Protein 3DNS (pdb70)

Radius of gyration: 19.38 Å; Cα contacts (8 Å, |Δi|>4): 485; chains: 2; bounding box: 36×52×50 Å

Structure (mmCIF, N/CA/C/O backbone):
data_3DNS
#
_entry.id   3DNS
#
_cell.length_a   59.619
_cell.length_b   59.619
_cell.length_c   196.448
_cell.angle_alpha   90.00
_cell.angle_beta   90.00
_cell.angle_gamma   90.00
#
_symmetry.space_group_name_H-M   'P 41 21 2'
#
loop_
_entity.id
_entity.type
_entity.pdbx_description
1 polymer 'Ribosomal-protein-alanine acetyltransferase'
2 water water
#
loop_
_atom_site.group_PDB
_atom_site.id
_atom_site.type_symbol
_atom_site.label_atom_id
_atom_site.label_alt_id
_atom_site.label_comp_id
_atom_site.label_asym_id
_atom_site.label_entity_id
_atom_site.label_seq_id
_atom_site.pdbx_PDB_ins_code
_atom_site.Cartn_x
_atom_site.Cartn_y
_atom_site.Cartn_z
_atom_site.occupancy
_atom_site.B_iso_or_equiv
_atom_site.auth_seq_id
_atom_site.auth_comp_id
_atom_site.auth_asym_id
_atom_site.auth_atom_id
_atom_site.pdbx_PDB_model_num
ATOM 1 N N . ALA A 1 3 ? 21.331 4.365 73.332 1.00 32.67 0 ALA A N 1
ATOM 2 C CA . ALA A 1 3 ? 22.754 4.486 72.876 1.00 33.05 0 ALA A CA 1
ATOM 3 C C . ALA A 1 3 ? 22.913 5.649 71.900 1.00 33.02 0 ALA A C 1
ATOM 4 O O . ALA A 1 3 ? 22.266 5.675 70.845 1.00 33.89 0 ALA A O 1
ATOM 14 N N . LEU A 1 5 ? 25.514 9.470 70.784 1.00 27.57 2 LEU A N 1
ATOM 15 C CA . LEU A 1 5 ? 26.710 10.268 70.811 1.00 28.13 2 LEU A CA 1
ATOM 16 C C . LEU A 1 5 ? 26.378 11.706 71.122 1.00 29.52 2 LEU A C 1
ATOM 17 O O . LEU A 1 5 ? 25.453 12.265 70.608 1.00 30.05 2 LEU A O 1
ATOM 22 N N . LYS A 1 6 ? 27.195 12.264 71.992 1.00 30.17 3 LYS A N 1
ATOM 23 C CA . LYS A 1 6 ? 26.979 13.502 72.658 1.00 30.72 3 LYS A CA 1
ATOM 24 C C . LYS A 1 6 ? 28.156 14.384 72.306 1.00 30.56 3 LYS A C 1
ATOM 25 O O . LYS A 1 6 ? 29.272 13.969 72.357 1.00 31.42 3 LYS A O 1
ATOM 31 N N . GLY A 1 7 ? 27.881 15.603 71.915 1.00 29.07 4 GLY A N 1
ATOM 32 C CA . GLY A 1 7 ? 28.872 16.628 71.820 1.00 28.12 4 GLY A CA 1
ATOM 33 C C . GLY A 1 7 ? 28.361 17.756 72.670 1.00 27.52 4 GLY A C 1
ATOM 34 O O . GLY A 1 7 ? 27.354 17.601 73.309 1.00 25.98 4 GLY A O 1
ATOM 35 N N . LYS A 1 8 ? 29.042 18.894 72.641 1.00 26.66 5 LYS A N 1
ATOM 36 C CA . LYS A 1 8 ? 28.658 20.053 73.458 1.00 26.68 5 LYS A CA 1
ATOM 37 C C . LYS A 1 8 ? 27.314 20.597 73.022 1.00 25.90 5 LYS A C 1
ATOM 38 O O . LYS A 1 8 ? 26.448 20.874 73.849 1.00 24.90 5 LYS A O 1
ATOM 44 N N . TYR A 1 9 ? 27.114 20.729 71.717 1.00 25.98 6 TYR A N 1
ATOM 45 C CA . TYR A 1 9 ? 25.826 21.255 71.238 1.00 26.34 6 TYR A CA 1
ATOM 46 C C . TYR A 1 9 ? 24.976 20.314 70.419 1.00 25.66 6 TYR A C 1
ATOM 47 O O . TYR A 1 9 ? 23.891 20.669 70.011 1.00 25.22 6 TYR A O 1
ATOM 56 N N . THR A 1 10 ? 25.454 19.120 70.159 1.00 25.50 7 THR A N 1
ATOM 57 C CA . THR A 1 10 ? 24.740 18.243 69.251 1.00 26.72 7 THR A CA 1
ATOM 58 C C . THR A 1 10 ? 24.579 16.850 69.841 1.00 26.59 7 THR A C 1
ATOM 59 O O . THR A 1 10 ? 25.219 16.501 70.823 1.00 24.88 7 THR A O 1
ATOM 63 N N . LYS A 1 11 ? 23.691 16.068 69.212 1.00 27.83 8 LYS A N 1
ATOM 64 C CA . LYS A 1 11 ? 23.447 14.672 69.549 1.00 27.50 8 LYS A CA 1
ATOM 65 C C . LYS A 1 11 ? 23.305 13.845 68.256 1.00 27.17 8 LYS A C 1
ATOM 66 O O . LYS A 1 11 ? 22.734 14.315 67.272 1.00 27.14 8 LYS A O 1
ATOM 72 N N . ILE A 1 12 ? 23.853 12.626 68.270 1.00 26.58 9 ILE A N 1
ATOM 73 C CA . ILE A 1 12 ? 23.703 11.706 67.150 1.00 26.44 9 ILE A CA 1
ATOM 74 C C . ILE A 1 12 ? 23.100 10.405 67.740 1.00 26.05 9 ILE A C 1
ATOM 75 O O . ILE A 1 12 ? 23.646 9.822 68.691 1.00 24.72 9 ILE A O 1
ATOM 80 N N . GLU A 1 13 ? 21.967 9.974 67.201 1.00 26.06 10 GLU A N 1
ATOM 81 C CA . GLU A 1 13 ? 21.258 8.819 67.726 1.00 26.70 10 GLU A CA 1
ATOM 82 C C . GLU A 1 13 ? 20.770 7.965 66.589 1.00 26.39 10 GLU A C 1
ATOM 83 O O . GLU A 1 13 ? 20.347 8.485 65.573 1.00 23.89 10 GLU A O 1
ATOM 89 N N . LYS A 1 14 ? 20.755 6.650 66.801 1.00 27.10 11 LYS A N 1
ATOM 90 C CA . LYS A 1 14 ? 20.239 5.673 65.828 1.00 28.66 11 LYS A CA 1
ATOM 91 C C . LYS A 1 14 ? 18.742 5.822 65.713 1.00 29.23 11 LYS A C 1
ATOM 92 O O . LYS A 1 14 ? 18.074 6.044 66.698 1.00 29.36 11 LYS A O 1
ATOM 98 N N . VAL A 1 15 ? 18.208 5.763 64.501 1.00 30.64 12 VAL A N 1
ATOM 99 C CA . VAL A 1 15 ? 16.751 5.880 64.284 1.00 31.88 12 VAL A CA 1
ATOM 100 C C . VAL A 1 15 ? 16.085 4.542 64.572 1.00 32.44 12 VAL A C 1
ATOM 101 O O . VAL A 1 15 ? 16.448 3.538 63.973 1.00 32.56 12 VAL A O 1
ATOM 105 N N . ASN A 1 16 ? 15.117 4.571 65.463 1.00 34.02 13 ASN A N 1
ATOM 106 C CA . ASN A 1 16 ? 14.508 3.399 66.062 1.00 34.72 13 ASN A CA 1
ATOM 107 C C . ASN A 1 16 ? 14.069 2.330 65.088 1.00 35.13 13 ASN A C 1
ATOM 108 O O . ASN A 1 16 ? 14.322 1.172 65.299 1.00 36.40 13 ASN A O 1
ATOM 113 N N . GLY A 1 17 ? 13.404 2.692 64.023 1.00 35.13 14 GLY A N 1
ATOM 114 C CA . GLY A 1 17 ? 12.936 1.645 63.150 1.00 35.62 14 GLY A CA 1
ATOM 115 C C . GLY A 1 17 ? 13.915 1.106 62.128 1.00 36.20 14 GLY A C 1
ATOM 116 O O . GLY A 1 17 ? 13.756 0.013 61.621 1.00 35.74 14 GLY A O 1
ATOM 117 N N . VAL A 1 18 ? 14.935 1.901 61.844 1.00 36.78 15 VAL A N 1
ATOM 118 C CA . VAL A 1 18 ? 15.737 1.803 60.655 1.00 36.59 15 VAL A CA 1
ATOM 119 C C . VAL A 1 18 ? 17.218 1.543 60.842 1.00 35.89 15 VAL A C 1
ATOM 120 O O . VAL A 1 18 ? 17.928 2.297 61.450 1.00 37.63 15 VAL A O 1
ATOM 124 N N . GLU A 1 19 ? 17.672 0.471 60.258 1.00 34.27 16 GLU A N 1
ATOM 125 C CA . GLU A 1 19 ? 19.077 0.139 60.181 1.00 32.95 16 GLU A CA 1
ATOM 126 C C . GLU A 1 19 ? 19.882 1.195 59.448 1.00 31.92 16 GLU A C 1
ATOM 127 O O . GLU A 1 19 ? 19.427 1.717 58.444 1.00 31.33 16 GLU A O 1
ATOM 133 N N . ARG A 1 20 ? 21.102 1.448 59.935 1.00 30.19 17 ARG A N 1
ATOM 134 C CA . ARG A 1 20 ? 22.092 2.296 59.256 1.00 28.83 17 ARG A CA 1
ATOM 135 C C . ARG A 1 20 ? 21.655 3.746 59.094 1.00 27.61 17 ARG A C 1
ATOM 136 O O . ARG A 1 20 ? 22.175 4.446 58.244 1.00 26.10 17 ARG A O 1
ATOM 144 N N . GLU A 1 21 ? 20.725 4.204 59.941 1.00 25.89 18 GLU A N 1
ATOM 145 C CA . GLU A 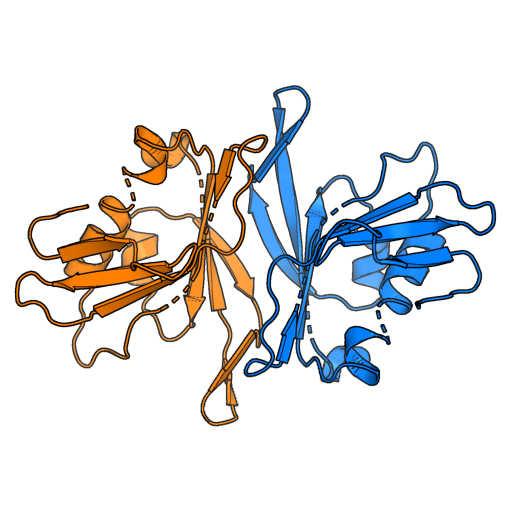1 21 ? 20.270 5.589 59.894 1.00 26.11 18 GLU A CA 1
ATOM 146 C C . GLU A 1 21 ? 20.411 6.239 61.275 1.00 24.05 18 GLU A C 1
ATOM 147 O O . GLU A 1 21 ? 20.060 5.650 62.324 1.00 23.02 18 GLU A O 1
ATOM 153 N N . TYR A 1 22 ? 20.924 7.455 61.278 1.00 22.62 19 TYR A N 1
ATOM 154 C CA . TYR A 1 22 ? 21.135 8.174 62.534 1.00 22.69 19 TYR A CA 1
ATOM 155 C C . TYR A 1 22 ? 20.607 9.557 62.407 1.00 22.34 19 TYR A C 1
ATOM 156 O O . TYR A 1 22 ? 20.775 10.199 61.364 1.00 23.87 19 TYR A O 1
ATOM 165 N N . LEU A 1 23 ? 20.032 10.027 63.493 1.00 21.34 20 LEU A N 1
ATOM 166 C CA . LEU A 1 23 ? 19.404 11.339 63.583 1.00 20.51 20 LEU A CA 1
ATOM 167 C C . LEU A 1 23 ? 20.381 12.289 64.257 1.00 19.81 20 LEU A C 1
ATOM 168 O O . LEU A 1 23 ? 20.892 11.985 65.369 1.00 18.71 20 LEU A O 1
ATOM 173 N N . ILE A 1 24 ? 20.616 13.443 63.623 1.00 18.85 21 ILE A N 1
ATOM 174 C CA . ILE A 1 24 ? 21.385 14.536 64.281 1.00 18.76 21 ILE A CA 1
ATOM 175 C C . ILE A 1 24 ? 20.432 15.626 64.783 1.00 18.22 21 ILE A C 1
ATOM 176 O O . ILE A 1 24 ? 19.646 16.137 64.039 1.00 17.46 21 ILE A O 1
ATOM 181 N N . THR A 1 25 ? 20.541 15.983 66.056 1.00 19.22 22 THR A N 1
ATOM 182 C CA . THR A 1 25 ? 19.709 17.065 66.643 1.00 19.13 22 THR A CA 1
ATOM 183 C C . THR A 1 25 ? 20.576 18.031 67.449 1.00 20.69 22 THR A C 1
ATOM 184 O O . THR A 1 25 ? 21.755 17.717 67.756 1.00 20.59 22 THR A O 1
ATOM 188 N N . ASP A 1 26 ? 20.008 19.189 67.808 1.00 22.54 23 ASP A N 1
ATOM 189 C CA . ASP A 1 26 ? 20.706 20.035 68.780 1.00 24.58 23 ASP A CA 1
ATOM 190 C C . ASP A 1 26 ? 20.196 19.725 70.176 1.00 24.21 23 ASP A C 1
ATOM 191 O O . ASP A 1 26 ? 19.387 18.844 70.323 1.00 22.65 23 ASP A O 1
ATOM 196 N N . LYS A 1 27 ? 20.654 20.462 71.183 1.00 25.25 24 LYS A N 1
ATOM 197 C CA . LYS A 1 27 ? 20.288 20.179 72.558 1.00 26.67 24 LYS A CA 1
ATOM 198 C C . LYS A 1 27 ? 18.799 20.384 72.938 1.00 26.63 24 LYS A C 1
ATOM 199 O O . LYS A 1 27 ? 18.377 19.893 73.972 1.00 26.63 24 LYS A O 1
ATOM 205 N N . TYR A 1 28 ? 18.023 21.104 72.120 1.00 26.74 25 TYR A N 1
ATOM 206 C CA . TYR A 1 28 ? 16.556 21.195 72.282 1.00 26.33 25 TYR A CA 1
ATOM 207 C C . TYR A 1 28 ? 15.843 20.077 71.520 1.00 26.45 25 TYR A C 1
ATOM 208 O O . TYR A 1 28 ? 14.602 19.990 71.525 1.00 27.08 25 TYR A O 1
ATOM 217 N N . GLY A 1 29 ? 16.607 19.238 70.829 1.00 25.40 26 GLY A N 1
ATOM 218 C CA . GLY A 1 29 ? 16.019 18.137 70.081 1.00 24.38 26 GLY A CA 1
ATOM 219 C C . GLY A 1 29 ? 15.451 18.507 68.723 1.00 23.17 26 GLY A C 1
ATOM 220 O O . GLY A 1 29 ? 14.657 17.792 68.191 1.00 23.37 26 GLY A O 1
ATOM 221 N N . ILE A 1 30 ? 15.858 19.632 68.165 1.00 22.87 27 ILE A N 1
ATOM 222 C CA . ILE A 1 30 ? 15.468 20.032 66.794 1.00 22.70 27 ILE A CA 1
ATOM 223 C C . ILE A 1 30 ? 16.460 19.315 65.851 1.00 23.03 27 ILE A C 1
ATOM 224 O O . ILE A 1 30 ? 17.697 19.190 66.142 1.00 21.24 27 ILE A O 1
ATOM 229 N N . THR A 1 31 ? 15.904 18.756 64.762 1.00 22.61 28 THR A N 1
ATOM 230 C CA . THR A 1 31 ? 16.695 18.010 63.791 1.00 22.51 28 THR A CA 1
ATOM 231 C C . THR A 1 31 ? 17.525 18.932 62.917 1.00 21.83 28 THR A C 1
ATOM 232 O O . THR A 1 31 ? 17.036 19.873 62.307 1.00 21.83 28 THR A O 1
ATOM 236 N N . ILE A 1 32 ? 18.817 18.629 62.915 1.00 21.95 29 ILE A N 1
ATOM 237 C CA . ILE A 1 32 ? 19.798 19.286 62.046 1.00 20.76 29 ILE A CA 1
ATOM 238 C C . ILE A 1 32 ? 19.865 18.522 60.718 1.00 21.38 29 ILE A C 1
ATOM 239 O O . ILE A 1 32 ? 19.881 19.128 59.639 1.00 22.02 29 ILE A O 1
ATOM 244 N N . GLY A 1 33 ? 19.920 17.197 60.807 1.00 20.64 30 GLY A N 1
ATOM 245 C CA . GLY A 1 33 ? 20.056 16.321 59.661 1.00 20.12 30 GLY A CA 1
ATOM 246 C C . GLY A 1 33 ? 20.132 14.863 60.027 1.00 19.87 30 GLY A C 1
ATOM 247 O O . GLY A 1 33 ? 19.772 14.444 61.171 1.00 18.76 30 GLY A O 1
ATOM 248 N N . ARG A 1 34 ? 20.595 14.073 59.066 1.00 19.51 31 ARG A N 1
ATOM 249 C CA . ARG A 1 34 ? 20.641 12.630 59.266 1.00 20.80 31 ARG A CA 1
ATOM 250 C C . ARG A 1 34 ? 21.881 12.037 58.634 1.00 20.28 31 ARG A C 1
ATOM 251 O O . ARG A 1 34 ? 22.440 12.602 57.724 1.00 20.96 31 ARG A O 1
ATOM 259 N N . ILE A 1 35 ? 22.341 10.934 59.181 1.00 20.50 32 ILE A N 1
ATOM 260 C CA . ILE A 1 35 ? 23.473 10.211 58.632 1.00 20.90 32 ILE A CA 1
ATOM 261 C C . ILE A 1 35 ? 22.917 8.897 58.160 1.00 20.99 32 ILE A C 1
ATOM 262 O O . ILE A 1 35 ? 22.116 8.284 58.871 1.00 20.25 32 ILE A O 1
ATOM 267 N N . PHE A 1 36 ? 23.330 8.479 56.950 1.00 21.19 33 PHE A N 1
ATOM 268 C CA . PHE A 1 36 ? 22.934 7.219 56.369 1.00 19.82 33 PHE A CA 1
ATOM 269 C C . PHE A 1 36 ? 24.164 6.447 56.032 1.00 20.67 33 PHE A C 1
ATOM 270 O O . PHE A 1 36 ? 24.949 6.889 55.199 1.00 20.54 33 PHE A O 1
ATOM 278 N N . ILE A 1 37 ? 24.332 5.271 56.621 1.00 20.96 34 ILE A N 1
ATOM 279 C CA . ILE A 1 37 ? 25.491 4.422 56.271 1.00 21.59 34 ILE A CA 1
ATOM 280 C C . ILE A 1 37 ? 25.216 3.751 54.911 1.00 21.29 34 ILE A C 1
ATOM 281 O O . ILE A 1 37 ? 24.217 3.092 54.744 1.00 20.67 34 ILE A O 1
ATOM 286 N N . VAL A 1 38 ? 26.128 3.950 53.974 1.00 21.12 35 VAL A N 1
ATOM 287 C CA . VAL A 1 38 ? 26.003 3.546 52.569 1.00 21.60 35 VAL A CA 1
ATOM 288 C C . VAL A 1 38 ? 26.846 2.297 52.348 1.00 21.73 35 VAL A C 1
ATOM 289 O O . VAL A 1 38 ? 26.359 1.347 51.737 1.00 22.24 35 VAL A O 1
ATOM 293 N N . ASP A 1 39 ? 28.016 2.223 52.969 1.00 20.72 36 ASP A N 1
ATOM 294 C CA . ASP A 1 39 ? 28.900 1.104 52.789 1.00 22.70 36 ASP A CA 1
ATOM 295 C C . ASP A 1 39 ? 29.698 0.914 54.078 1.00 22.49 36 ASP A C 1
ATOM 296 O O . ASP A 1 39 ? 30.228 1.866 54.624 1.00 23.09 36 ASP A O 1
ATOM 301 N N . LEU A 1 40 ? 29.774 -0.329 54.546 1.00 24.15 37 LEU A N 1
ATOM 302 C CA . LEU A 1 40 ? 30.498 -0.674 55.763 1.00 24.22 37 LEU A CA 1
ATOM 303 C C . LEU A 1 40 ? 31.085 -2.035 55.522 1.00 25.01 37 LEU A C 1
ATOM 304 O O . LEU A 1 40 ? 30.373 -2.971 55.138 1.00 25.01 37 LEU A O 1
ATOM 309 N N . ASN A 1 41 ? 32.371 -2.157 55.771 1.00 24.92 38 ASN A N 1
ATOM 310 C CA . ASN A 1 41 ? 33.074 -3.418 55.528 1.00 25.17 38 ASN A CA 1
ATOM 311 C C . ASN A 1 41 ? 34.139 -3.563 56.580 1.00 24.75 38 ASN A C 1
ATOM 312 O O . ASN A 1 41 ? 35.170 -2.824 56.609 1.00 22.04 38 ASN A O 1
ATOM 317 N N . LYS A 1 42 ? 33.904 -4.526 57.445 1.00 24.88 39 LYS A N 1
ATOM 318 C CA . LYS A 1 42 ? 34.791 -4.760 58.555 1.00 25.45 39 LYS A CA 1
ATOM 319 C C . LYS A 1 42 ? 36.119 -5.340 58.112 1.00 24.79 39 LYS A C 1
ATOM 320 O O . LYS A 1 42 ? 37.139 -5.018 58.688 1.00 25.68 39 LYS A O 1
ATOM 326 N N . ASP A 1 43 ? 36.152 -6.182 57.082 1.00 25.56 40 ASP A N 1
ATOM 327 C CA . ASP A 1 43 ? 37.457 -6.677 56.568 1.00 25.81 40 ASP A CA 1
ATOM 328 C C . ASP A 1 43 ? 38.297 -5.521 55.971 1.00 25.57 40 ASP A C 1
ATOM 329 O O . ASP A 1 43 ? 39.515 -5.449 56.156 1.00 25.82 40 ASP A O 1
ATOM 334 N N . ASN A 1 44 ? 37.643 -4.577 55.310 1.00 24.86 41 ASN A N 1
ATOM 335 C CA . ASN A 1 44 ? 38.368 -3.410 54.797 1.00 24.39 41 ASN A CA 1
ATOM 336 C C . ASN A 1 44 ? 38.512 -2.291 55.803 1.00 23.89 41 ASN A C 1
ATOM 337 O O . ASN A 1 44 ? 39.178 -1.278 55.541 1.00 25.02 41 ASN A O 1
ATOM 342 N N . ARG A 1 45 ? 37.894 -2.474 56.954 1.00 22.81 42 ARG A N 1
ATOM 343 C CA . ARG A 1 45 ? 37.842 -1.457 58.014 1.00 22.87 42 ARG A CA 1
ATOM 344 C C . ARG A 1 45 ? 37.385 -0.123 57.405 1.00 21.79 42 ARG A C 1
ATOM 345 O O . ARG A 1 45 ? 37.970 0.931 57.663 1.00 22.42 42 ARG A O 1
ATOM 353 N N . PHE A 1 46 ? 36.360 -0.207 56.560 1.00 21.46 43 PHE A N 1
ATOM 354 C CA . PHE A 1 46 ? 35.956 0.904 55.671 1.00 21.32 43 PHE A CA 1
ATOM 355 C C . PHE A 1 46 ? 34.508 1.259 55.990 1.00 20.49 43 PHE A C 1
ATOM 356 O O . PHE A 1 46 ? 33.668 0.377 56.147 1.00 19.50 43 PHE A O 1
ATOM 364 N N . CYS A 1 47 ? 34.229 2.544 56.147 1.00 20.33 44 CYS A N 1
ATOM 365 C CA . CYS A 1 47 ? 32.877 3.024 56.350 1.00 19.89 44 CYS A CA 1
ATOM 366 C C . CYS A 1 47 ? 32.661 4.229 55.492 1.00 19.63 44 CYS A C 1
ATOM 367 O O . CYS A 1 47 ? 33.431 5.181 55.613 1.00 19.27 44 CYS A O 1
ATOM 378 N N . PHE A 1 49 ? 29.515 6.930 54.412 1.00 18.21 46 PHE A N 1
ATOM 379 C CA . PHE A 1 49 ? 28.144 7.388 54.683 1.00 18.28 46 PHE A CA 1
ATOM 380 C C . PHE A 1 49 ? 27.770 8.670 53.979 1.00 18.52 46 PHE A C 1
ATOM 381 O O . PHE A 1 49 ? 28.638 9.454 53.546 1.00 19.01 46 PHE A O 1
ATOM 389 N N . ARG A 1 50 ? 26.454 8.859 53.863 1.00 18.39 47 ARG A N 1
ATOM 390 C CA . ARG A 1 50 ? 25.858 10.080 53.322 1.00 18.27 47 ARG A CA 1
ATOM 391 C C . ARG A 1 50 ? 25.332 10.943 54.474 1.00 18.62 47 ARG A C 1
ATOM 392 O O . ARG A 1 50 ? 24.602 10.433 55.333 1.00 18.22 47 ARG A O 1
ATOM 408 N N . LYS A 1 52 ? 23.091 14.138 55.339 1.00 21.51 49 LYS A N 1
ATOM 409 C CA . LYS A 1 52 ? 22.116 15.101 54.865 1.00 23.88 49 LYS A CA 1
ATOM 410 C C . LYS A 1 52 ? 22.013 16.146 55.961 1.00 23.55 49 LYS A C 1
ATOM 411 O O . LYS A 1 52 ? 21.976 15.814 57.151 1.00 23.62 49 LYS A O 1
ATOM 417 N N . ILE A 1 53 ? 22.051 17.406 55.562 1.00 24.30 50 ILE A N 1
ATOM 418 C CA . ILE A 1 53 ? 21.898 18.529 56.489 1.00 25.47 50 ILE A CA 1
ATOM 419 C C . ILE A 1 53 ? 20.811 19.366 55.937 1.00 26.30 50 ILE A C 1
ATOM 420 O O . ILE A 1 53 ? 20.832 19.654 54.748 1.00 26.37 50 ILE A O 1
ATOM 425 N N . TYR A 1 54 ? 19.853 19.733 56.777 1.00 27.07 51 TYR A N 1
ATOM 426 C CA . TYR A 1 54 ? 18.721 20.524 56.323 1.00 28.12 51 TYR A CA 1
ATOM 427 C C . TYR A 1 54 ? 19.258 21.879 55.856 1.00 27.97 51 TYR A C 1
ATOM 428 O O . TYR A 1 54 ? 20.263 22.404 56.380 1.00 28.64 51 TYR A O 1
ATOM 437 N N . LYS A 1 55 ? 18.610 22.444 54.868 1.00 27.58 52 LYS A N 1
ATOM 438 C CA . LYS A 1 55 ? 19.037 23.741 54.342 1.00 28.01 52 LYS A CA 1
ATOM 439 C C . LYS A 1 55 ? 18.916 24.786 55.445 1.00 26.77 52 LYS A C 1
ATOM 440 O O . LYS A 1 55 ? 17.851 24.983 56.010 1.00 27.25 52 LYS A O 1
ATOM 446 N N . GLN A 1 56 ? 20.026 25.440 55.766 1.00 26.68 53 GLN A N 1
ATOM 447 C CA . GLN A 1 56 ? 20.083 26.333 56.908 1.00 26.40 53 GLN A CA 1
ATOM 448 C C . GLN A 1 56 ? 19.880 27.765 56.480 1.00 27.11 53 GLN A C 1
ATOM 449 O O . GLN A 1 56 ? 20.369 28.170 55.428 1.00 28.10 53 GLN A O 1
ATOM 455 N N . GLY A 1 57 ? 19.174 28.531 57.307 1.00 27.60 54 GLY A N 1
ATOM 456 C CA . GLY A 1 57 ? 19.040 29.973 57.086 1.00 28.57 54 GLY A CA 1
ATOM 457 C C . GLY A 1 57 ? 20.277 30.754 57.527 1.00 28.62 54 GLY A C 1
ATOM 458 O O . GLY A 1 57 ? 20.558 31.848 57.005 1.00 27.72 54 GLY A O 1
ATOM 459 N N . LYS A 1 58 ? 21.036 30.166 58.468 1.00 28.90 55 LYS A N 1
ATOM 460 C CA . LYS A 1 58 ? 22.280 30.752 58.948 1.00 28.41 55 LYS A CA 1
ATOM 461 C C . LYS A 1 58 ? 23.491 29.801 58.828 1.00 27.97 55 LYS A C 1
ATOM 462 O O . LYS A 1 58 ? 23.363 28.631 58.471 1.00 25.84 55 LYS A O 1
ATOM 468 N N . SER A 1 59 ? 24.680 30.335 59.115 1.00 27.78 56 SER A N 1
ATOM 469 C CA . SER A 1 59 ? 25.897 29.518 59.185 1.00 28.34 56 SER A CA 1
ATOM 470 C C . SER A 1 59 ? 25.779 28.633 60.410 1.00 28.54 56 SER A C 1
ATOM 471 O O . SER A 1 59 ? 25.423 29.104 61.464 1.00 29.16 56 SER A O 1
ATOM 474 N N . ILE A 1 60 ? 26.053 27.339 60.260 1.00 28.45 57 ILE A N 1
ATOM 475 C CA . ILE A 1 60 ? 26.135 26.443 61.421 1.00 27.17 57 ILE A CA 1
ATOM 476 C C . ILE A 1 60 ? 27.435 25.689 61.337 1.00 27.61 57 ILE A C 1
ATOM 477 O O . ILE A 1 60 ? 27.526 24.569 61.837 1.00 27.51 57 ILE A O 1
ATOM 482 N N . ASN A 1 61 ? 28.462 26.292 60.715 1.00 27.56 58 ASN A N 1
ATOM 483 C CA . ASN A 1 61 ? 29.737 25.565 60.533 1.00 27.43 58 ASN A CA 1
ATOM 484 C C . ASN A 1 61 ? 30.321 25.023 61.831 1.00 26.95 58 ASN A C 1
ATOM 485 O O . ASN A 1 61 ? 30.769 23.911 61.833 1.00 27.48 58 ASN A O 1
ATOM 490 N N . THR A 1 62 ? 30.222 25.749 62.944 1.00 25.58 59 THR A N 1
ATOM 491 C CA . THR A 1 62 ? 30.765 25.259 64.194 1.00 25.76 59 THR A CA 1
ATOM 492 C C . THR A 1 62 ? 30.063 23.943 64.550 1.00 25.44 59 THR A C 1
ATOM 493 O O . THR A 1 62 ? 30.669 23.052 65.140 1.00 26.01 59 THR A O 1
ATOM 497 N N . TYR A 1 63 ? 28.777 23.840 64.223 1.00 25.75 60 TYR A N 1
ATOM 498 C CA . TYR A 1 63 ? 27.972 22.647 64.574 1.00 26.14 60 TYR A CA 1
ATOM 499 C C . TYR A 1 63 ? 28.335 21.482 63.687 1.00 25.13 60 TYR A C 1
ATOM 500 O O . TYR A 1 63 ? 28.543 20.371 64.152 1.00 24.24 60 TYR A O 1
ATOM 509 N N . ILE A 1 64 ? 28.441 21.742 62.390 1.00 25.30 61 ILE A N 1
ATOM 510 C CA . ILE A 1 64 ? 28.879 20.712 61.449 1.00 23.70 61 ILE A CA 1
ATOM 511 C C . ILE A 1 64 ? 30.226 20.137 61.849 1.00 23.19 61 ILE A C 1
ATOM 512 O O . ILE A 1 64 ? 30.406 18.933 61.825 1.00 22.79 61 ILE A O 1
ATOM 517 N N . LYS A 1 65 ? 31.177 21.014 62.174 1.00 22.80 62 LYS A N 1
ATOM 518 C CA . LYS A 1 65 ? 32.496 20.603 62.666 1.00 23.10 62 LYS A CA 1
ATOM 519 C C . LYS A 1 65 ? 32.368 19.675 63.869 1.00 21.26 62 LYS A C 1
ATOM 520 O O . LYS A 1 65 ? 33.121 18.685 63.977 1.00 20.07 62 LYS A O 1
ATOM 526 N N . GLU A 1 66 ? 31.480 20.025 64.784 1.00 20.47 63 GLU A N 1
ATOM 527 C CA . GLU A 1 66 ? 31.263 19.195 65.969 1.00 20.53 63 GLU A CA 1
ATOM 528 C C . GLU A 1 66 ? 30.688 17.843 65.565 1.00 20.76 63 GLU A C 1
ATOM 529 O O . GLU A 1 66 ? 31.123 16.781 66.049 1.00 22.23 63 GLU A O 1
ATOM 535 N N . ILE A 1 67 ? 29.709 17.846 64.679 1.00 19.64 64 ILE A N 1
ATOM 536 C CA . ILE A 1 67 ? 29.063 16.585 64.312 1.00 18.94 64 ILE A CA 1
ATOM 537 C C . ILE A 1 67 ? 30.116 15.628 63.728 1.00 18.90 64 ILE A C 1
ATOM 538 O O . ILE A 1 67 ? 30.224 14.476 64.092 1.00 18.81 64 ILE A O 1
ATOM 543 N N . LEU A 1 68 ? 30.908 16.151 62.808 1.00 18.72 65 LEU A N 1
ATOM 544 C CA . LEU A 1 68 ? 31.936 15.380 62.165 1.00 18.44 65 LEU A CA 1
ATOM 545 C C . LEU A 1 68 ? 32.984 14.897 63.165 1.00 18.20 65 LEU A C 1
ATOM 546 O O . LEU A 1 68 ? 33.415 13.772 63.116 1.00 18.46 65 LEU A O 1
ATOM 551 N N . SER A 1 69 ? 33.367 15.753 64.102 1.00 20.08 66 SER A N 1
ATOM 552 C CA . SER A 1 69 ? 34.367 15.423 65.083 1.00 20.48 66 SER A CA 1
ATOM 553 C C . SER A 1 69 ? 33.851 14.329 66.000 1.00 19.40 66 SER A C 1
ATOM 554 O O . SER A 1 69 ? 34.548 13.370 66.250 1.00 18.15 66 SER A O 1
ATOM 557 N N . VAL A 1 70 ? 32.637 14.489 66.468 1.00 20.08 67 VAL A N 1
ATOM 558 C CA . VAL A 1 70 ? 31.968 13.496 67.307 1.00 20.53 67 VAL A CA 1
ATOM 559 C C . VAL A 1 70 ? 31.882 12.143 66.641 1.00 20.46 67 VAL A C 1
ATOM 560 O O . VAL A 1 70 ? 32.235 11.123 67.263 1.00 20.52 67 VAL A O 1
ATOM 564 N N . PHE A 1 71 ? 31.418 12.128 65.388 1.00 20.60 68 PHE A N 1
ATOM 565 C CA . PHE A 1 71 ? 31.198 10.873 64.660 1.00 20.35 68 PHE A CA 1
ATOM 566 C C . PHE A 1 71 ? 32.519 10.212 64.253 1.00 20.22 68 PHE A C 1
ATOM 567 O O . PHE A 1 71 ? 32.664 8.991 64.291 1.00 20.30 68 PHE A O 1
ATOM 583 N N . GLU A 1 73 ? 35.433 10.416 65.893 1.00 22.37 70 GLU A N 1
ATOM 584 C CA . GLU A 1 73 ? 35.950 9.832 67.122 1.00 23.02 70 GLU A CA 1
ATOM 585 C C . GLU A 1 73 ? 35.305 8.467 67.383 1.00 23.07 70 GLU A C 1
ATOM 586 O O . GLU A 1 73 ? 36.009 7.486 67.712 1.00 22.65 70 GLU A O 1
ATOM 592 N N . PHE A 1 74 ? 33.990 8.422 67.229 1.00 23.70 71 PHE A N 1
ATOM 593 C CA . PHE A 1 74 ? 33.218 7.167 67.296 1.00 23.67 71 PHE A CA 1
ATOM 594 C C . PHE A 1 74 ? 33.681 6.075 66.319 1.00 23.47 71 PHE A C 1
ATOM 595 O O . PHE A 1 74 ? 33.872 4.939 66.702 1.00 22.86 71 PHE A O 1
ATOM 603 N N . LEU A 1 75 ? 33.785 6.422 65.047 1.00 22.17 72 LEU A N 1
ATOM 604 C CA . LEU A 1 75 ? 34.197 5.463 64.006 1.00 21.96 72 LEU A CA 1
ATOM 605 C C . LEU A 1 75 ? 35.641 4.987 64.130 1.00 22.04 72 LEU A C 1
ATOM 606 O O . LEU A 1 75 ? 35.919 3.754 64.076 1.00 23.24 72 LEU A O 1
ATOM 611 N N . PHE A 1 76 ? 36.557 5.944 64.285 1.00 21.04 73 PHE A N 1
ATOM 612 C CA . PHE A 1 76 ? 37.989 5.656 64.410 1.00 21.83 73 PHE A CA 1
ATOM 613 C C . PHE A 1 76 ? 38.408 5.039 65.735 1.00 21.35 73 PHE A C 1
ATOM 614 O O . PHE A 1 76 ? 39.259 4.172 65.727 1.00 21.74 73 PHE A O 1
ATOM 622 N N . LYS A 1 77 ? 37.851 5.485 66.848 1.00 21.33 74 LYS A N 1
ATOM 623 C CA . LYS A 1 77 ? 38.389 5.114 68.137 1.00 23.54 74 LYS A CA 1
ATOM 624 C C . LYS A 1 77 ? 37.549 4.149 68.915 1.00 23.95 74 LYS A C 1
ATOM 625 O O . LYS A 1 77 ? 38.066 3.489 69.788 1.00 22.48 74 LYS A O 1
ATOM 631 N N . SER A 1 78 ? 36.248 4.076 68.602 1.00 25.78 75 SER A N 1
ATOM 632 C CA . SER A 1 78 ? 35.328 3.113 69.238 1.00 25.86 75 SER A CA 1
ATOM 633 C C . SER A 1 78 ? 34.821 2.044 68.285 1.00 26.25 75 SER A C 1
ATOM 634 O O . SER A 1 78 ? 34.109 1.166 68.729 1.00 25.86 75 SER A O 1
ATOM 637 N N . ASN A 1 79 ? 35.199 2.093 66.998 1.00 26.34 76 ASN A N 1
ATOM 638 C CA . ASN A 1 79 ? 34.801 1.068 66.029 1.00 26.91 76 ASN A CA 1
ATOM 639 C C . ASN A 1 79 ? 35.870 0.456 65.102 1.00 26.86 76 ASN A C 1
ATOM 640 O O . ASN A 1 79 ? 35.528 -0.301 64.217 1.00 28.19 76 ASN A O 1
ATOM 645 N N . ASP A 1 80 ? 37.145 0.717 65.277 1.00 26.54 77 ASP A N 1
ATOM 646 C CA . ASP A 1 80 ? 38.142 -0.014 64.430 1.00 26.15 77 ASP A CA 1
ATOM 647 C C . ASP A 1 80 ? 38.084 0.300 62.912 1.00 24.66 77 ASP A C 1
ATOM 648 O O . ASP A 1 80 ? 38.528 -0.488 62.075 1.00 25.23 77 ASP A O 1
ATOM 653 N N . ILE A 1 81 ? 37.598 1.476 62.578 1.00 22.75 78 ILE A N 1
ATOM 654 C CA . ILE A 1 81 ? 37.578 1.927 61.191 1.00 23.32 78 ILE A CA 1
ATOM 655 C C . ILE A 1 81 ? 38.935 2.485 60.830 1.00 21.56 78 ILE A C 1
ATOM 656 O O . ILE A 1 81 ? 39.567 3.130 61.635 1.00 21.91 78 ILE A O 1
ATOM 661 N N . ASN A 1 82 ? 39.402 2.196 59.633 1.00 21.67 79 ASN A N 1
ATOM 662 C CA . ASN A 1 82 ? 40.638 2.800 59.145 1.00 21.93 79 ASN A CA 1
ATOM 663 C C . ASN A 1 82 ? 40.417 3.972 58.187 1.00 21.22 79 ASN A C 1
ATOM 664 O O . ASN A 1 82 ? 41.181 4.954 58.152 1.00 22.79 79 ASN A O 1
ATOM 669 N N . LYS A 1 83 ? 39.393 3.844 57.367 1.00 20.69 80 LYS A N 1
ATOM 670 C CA . LYS A 1 83 ? 39.088 4.809 56.352 1.00 19.41 80 LYS A CA 1
ATOM 671 C C . LYS A 1 83 ? 37.607 5.113 56.384 1.00 19.59 80 LYS A C 1
ATOM 672 O O . LYS A 1 83 ? 36.759 4.202 56.394 1.00 19.13 80 LYS A O 1
ATOM 678 N N . VAL A 1 84 ? 37.310 6.406 56.464 1.00 18.95 81 VAL A N 1
ATOM 679 C CA . VAL A 1 84 ? 35.989 6.916 56.421 1.00 18.49 81 VAL A CA 1
ATOM 680 C C . VAL A 1 84 ? 35.809 7.829 55.171 1.00 18.39 81 VAL A C 1
ATOM 681 O O . VAL A 1 84 ? 36.616 8.731 54.898 1.00 17.39 81 VAL A O 1
ATOM 685 N N . ASN A 1 85 ? 34.749 7.576 54.423 1.00 18.75 82 ASN A N 1
ATOM 686 C CA . ASN A 1 85 ? 34.273 8.493 53.375 1.00 18.79 82 ASN A CA 1
ATOM 687 C C . ASN A 1 85 ? 32.877 9.063 53.659 1.00 18.19 82 ASN A C 1
ATOM 688 O O . ASN A 1 85 ? 32.030 8.403 54.194 1.00 17.33 82 ASN A O 1
ATOM 693 N N . ILE A 1 86 ? 32.694 10.313 53.268 1.00 18.81 83 ILE A N 1
ATOM 694 C CA . ILE A 1 86 ? 31.472 11.103 53.515 1.00 18.82 83 ILE A CA 1
ATOM 695 C C . ILE A 1 86 ? 31.006 11.699 52.166 1.00 18.96 83 ILE A C 1
ATOM 696 O O . ILE A 1 86 ? 31.770 12.318 51.429 1.00 18.23 83 ILE A O 1
ATOM 701 N N . ILE A 1 87 ? 29.747 11.412 51.852 1.00 20.55 84 ILE A N 1
ATOM 702 C CA . ILE A 1 87 ? 29.036 11.926 50.695 1.00 20.00 84 ILE A CA 1
ATOM 703 C C . ILE A 1 87 ? 28.096 12.983 51.225 1.00 20.71 84 ILE A C 1
ATOM 704 O O . ILE A 1 87 ? 27.260 12.718 52.114 1.00 18.38 84 ILE A O 1
ATOM 709 N N . VAL A 1 88 ? 28.206 14.176 50.657 1.00 21.76 85 VAL A N 1
ATOM 710 C CA . VAL A 1 88 ? 27.365 15.328 51.018 1.00 22.77 85 VAL A CA 1
ATOM 711 C C . VAL A 1 88 ? 26.980 16.115 49.777 1.00 23.96 85 VAL A C 1
ATOM 712 O O . VAL A 1 88 ? 27.747 16.220 48.807 1.00 23.96 85 VAL A O 1
ATOM 716 N N . ASP A 1 89 ? 25.770 16.629 49.803 1.00 25.15 86 ASP A N 1
ATOM 717 C CA . ASP A 1 89 ? 25.260 17.547 48.792 1.00 26.35 86 ASP A CA 1
ATOM 718 C C . ASP A 1 89 ? 26.209 18.720 48.741 1.00 27.79 86 ASP A C 1
ATOM 719 O O . ASP A 1 89 ? 26.707 19.159 49.788 1.00 27.88 86 ASP A O 1
ATOM 724 N N . GLU A 1 90 ? 26.476 19.227 47.533 1.00 28.86 87 GLU A N 1
ATOM 725 C CA . GLU A 1 90 ? 27.430 20.277 47.398 1.00 30.21 87 GLU A CA 1
ATOM 726 C C . GLU A 1 90 ? 26.945 21.586 48.040 1.00 30.67 87 GLU A C 1
ATOM 727 O O . GLU A 1 90 ? 27.761 22.465 48.296 1.00 30.84 87 GLU A O 1
ATOM 733 N N . GLU A 1 91 ? 25.648 21.700 48.328 1.00 31.00 88 GLU A N 1
ATOM 734 C CA . GLU A 1 91 ? 25.148 22.842 49.117 1.00 31.68 88 GLU A CA 1
ATOM 735 C C . GLU A 1 91 ? 25.662 22.948 50.524 1.00 31.63 88 GLU A C 1
ATOM 736 O O . GLU A 1 91 ? 25.636 24.022 51.084 1.00 32.09 88 GLU A O 1
ATOM 742 N N . VAL A 1 92 ? 26.074 21.826 51.123 1.00 31.85 89 VAL A N 1
ATOM 743 C CA . VAL A 1 92 ? 26.555 21.823 52.500 1.00 31.35 89 VAL A CA 1
ATOM 744 C C . VAL A 1 92 ? 27.893 22.547 52.497 1.00 31.86 89 VAL A C 1
ATOM 745 O O . VAL A 1 92 ? 28.664 22.454 51.541 1.00 31.10 89 VAL A O 1
ATOM 749 N N . SER A 1 93 ? 28.161 23.262 53.580 1.00 32.35 90 SER A N 1
ATOM 750 C CA . SER A 1 93 ? 29.366 24.089 53.689 1.00 32.87 90 SER A CA 1
ATOM 751 C C . SER A 1 93 ? 30.604 23.208 53.762 1.00 33.27 90 SER A C 1
ATOM 752 O O . SER A 1 93 ? 30.732 22.398 54.686 1.00 34.24 90 SER A O 1
ATOM 755 N N . THR A 1 94 ? 31.509 23.350 52.794 1.00 33.22 91 THR A N 1
ATOM 756 C CA . THR A 1 94 ? 32.680 22.450 52.693 1.00 32.71 91 THR A CA 1
ATOM 757 C C . THR A 1 94 ? 33.829 22.882 53.624 1.00 32.06 91 THR A C 1
ATOM 758 O O . THR A 1 94 ? 34.840 22.168 53.832 1.00 32.13 91 THR A O 1
ATOM 762 N N . GLN A 1 95 ? 33.671 24.069 54.181 1.00 31.74 92 GLN A N 1
ATOM 763 C CA . GLN A 1 95 ? 34.651 24.667 55.071 1.00 31.52 92 GLN A CA 1
ATOM 764 C C . GLN A 1 95 ? 34.961 23.788 56.287 1.00 31.05 92 GLN A C 1
ATOM 765 O O . GLN A 1 95 ? 36.146 23.535 56.591 1.00 29.83 92 GLN A O 1
ATOM 771 N N . PRO A 1 96 ? 33.913 23.284 56.980 1.00 30.10 93 PRO A N 1
ATOM 772 C CA . PRO A 1 96 ? 34.201 22.463 58.135 1.00 30.15 93 PRO A CA 1
ATOM 773 C C . PRO A 1 96 ? 35.043 21.245 57.770 1.00 29.58 93 PRO A C 1
ATOM 774 O O . PRO A 1 96 ? 35.906 20.853 58.527 1.00 29.77 93 PRO A O 1
ATOM 778 N N . PHE A 1 97 ? 34.793 20.649 56.610 1.00 29.71 94 PHE A N 1
ATOM 779 C CA . PHE A 1 97 ? 35.519 19.448 56.200 1.00 29.44 94 PHE A CA 1
ATOM 780 C C . PHE A 1 97 ? 36.992 19.750 55.974 1.00 29.59 94 PHE A C 1
ATOM 781 O O . PHE A 1 97 ? 37.899 18.987 56.379 1.00 32.03 94 PHE A O 1
ATOM 789 N N . VAL A 1 98 ? 37.249 20.841 55.283 1.00 29.71 95 VAL A N 1
ATOM 790 C CA . VAL A 1 98 ? 38.633 21.208 54.949 1.00 29.61 95 VAL A CA 1
ATOM 791 C C . VAL A 1 98 ? 39.397 21.597 56.242 1.00 29.09 95 VAL A C 1
ATOM 792 O O . VAL A 1 98 ? 40.567 21.247 56.428 1.00 29.21 95 VAL A O 1
ATOM 796 N N . GLU A 1 99 ? 38.730 22.303 57.143 1.00 29.15 96 GLU A N 1
ATOM 797 C CA . GLU A 1 99 ? 39.361 22.709 58.402 1.00 28.56 96 GLU A CA 1
ATOM 798 C C . GLU A 1 99 ? 39.664 21.525 59.351 1.00 28.23 96 GLU A C 1
ATOM 799 O O . GLU A 1 99 ? 40.540 21.615 60.209 1.00 28.02 96 GLU A O 1
ATOM 805 N N . LEU A 1 100 ? 38.923 20.425 59.221 1.00 27.40 97 LEU A N 1
ATOM 806 C CA . LEU A 1 100 ? 39.188 19.253 60.037 1.00 26.99 97 LEU A CA 1
ATOM 807 C C . LEU A 1 100 ? 40.222 18.329 59.371 1.00 27.53 97 LEU A C 1
ATOM 808 O O . LEU A 1 100 ? 40.646 17.353 59.972 1.00 28.06 97 LEU A O 1
ATOM 813 N N . GLY A 1 101 ? 40.650 18.648 58.149 1.00 27.16 98 GLY A N 1
ATOM 814 C CA . GLY A 1 101 ? 41.646 17.845 57.484 1.00 27.43 98 GLY A CA 1
ATOM 815 C C . GLY A 1 101 ? 41.163 16.740 56.536 1.00 27.71 98 GLY A C 1
ATOM 816 O O . GLY A 1 101 ? 41.973 15.885 56.120 1.00 27.72 98 GLY A O 1
ATOM 817 N N . PHE A 1 102 ? 39.886 16.749 56.175 1.00 26.41 99 PHE A N 1
ATOM 818 C CA . PHE A 1 102 ? 39.392 15.786 55.177 1.00 26.12 99 PHE A CA 1
ATOM 819 C C . PHE A 1 102 ? 39.928 16.104 53.802 1.00 25.86 99 PHE A C 1
ATOM 820 O O . PHE A 1 102 ? 40.022 17.261 53.437 1.00 25.13 99 PHE A O 1
ATOM 828 N N . ALA A 1 103 ? 40.219 15.058 53.038 1.00 25.38 100 ALA A N 1
ATOM 829 C CA . ALA A 1 103 ? 40.535 15.179 51.603 1.00 25.65 100 ALA A CA 1
ATOM 830 C C . ALA A 1 103 ? 39.241 15.183 50.740 1.00 25.20 100 ALA A C 1
ATOM 831 O O . ALA A 1 103 ? 38.274 14.482 51.015 1.00 23.34 100 ALA A O 1
ATOM 833 N N . PHE A 1 104 ? 39.240 15.990 49.683 1.00 25.62 101 PHE A N 1
ATOM 834 C CA . PHE A 1 104 ? 38.246 15.883 48.619 1.00 26.05 101 PHE A CA 1
ATOM 835 C C . PHE A 1 104 ? 38.654 14.706 47.745 1.00 25.68 101 PHE A C 1
ATOM 836 O O . PHE A 1 104 ? 39.706 14.763 47.107 1.00 26.94 101 PHE A O 1
ATOM 844 N N . GLU A 1 105 ? 37.878 13.635 47.727 1.00 25.12 102 GLU A N 1
ATOM 845 C CA . GLU A 1 105 ? 38.275 12.452 46.983 1.00 25.64 102 GLU A CA 1
ATOM 846 C C . GLU A 1 105 ? 37.565 12.354 45.657 1.00 24.67 102 GLU A C 1
ATOM 847 O O . GLU A 1 105 ? 38.026 11.672 44.765 1.00 26.25 102 GLU A O 1
ATOM 853 N N . GLY A 1 106 ? 36.494 13.089 45.516 1.00 25.08 103 GLY A N 1
ATOM 854 C CA . GLY A 1 106 ? 35.799 13.216 44.211 1.00 25.12 103 GLY A CA 1
ATOM 855 C C . GLY A 1 106 ? 34.497 13.994 44.229 1.00 24.22 103 GLY A C 1
ATOM 856 O O . GLY A 1 106 ? 34.117 14.537 45.248 1.00 23.59 103 GLY A O 1
ATOM 857 N N . ILE A 1 107 ? 33.857 14.078 43.063 1.00 23.60 104 ILE A N 1
ATOM 858 C CA . ILE A 1 107 ? 32.585 14.757 42.917 1.00 22.75 104 ILE A CA 1
ATOM 859 C C . ILE A 1 107 ? 31.715 13.793 42.147 1.00 22.65 104 ILE A C 1
ATOM 860 O O . ILE A 1 107 ? 32.045 13.332 41.039 1.00 19.54 104 ILE A O 1
ATOM 865 N N . ILE A 1 108 ? 30.625 13.419 42.801 1.00 22.11 105 ILE A N 1
ATOM 866 C CA . ILE A 1 108 ? 29.666 12.532 42.231 1.00 23.73 105 ILE A CA 1
ATOM 867 C C . ILE A 1 108 ? 28.642 13.444 41.579 1.00 24.37 105 ILE A C 1
ATOM 868 O O . ILE A 1 108 ? 27.748 13.949 42.264 1.00 23.25 105 ILE A O 1
ATOM 873 N N . ASN A 1 109 ? 28.762 13.625 40.261 1.00 25.68 106 ASN A N 1
ATOM 874 C CA . ASN A 1 109 ? 27.869 14.524 39.511 1.00 25.60 106 ASN A CA 1
ATOM 875 C C . ASN A 1 109 ? 26.460 13.926 39.379 1.00 25.72 106 ASN A C 1
ATOM 876 O O . ASN A 1 109 ? 26.294 12.725 39.124 1.00 26.29 106 ASN A O 1
ATOM 881 N N . LYS A 1 110 ? 25.450 14.773 39.535 1.00 25.95 107 LYS A N 1
ATOM 882 C CA . LYS A 1 110 ? 24.055 14.467 39.159 1.00 25.18 107 LYS A CA 1
ATOM 883 C C . LYS A 1 110 ? 23.502 13.212 39.855 1.00 25.34 107 LYS A C 1
ATOM 884 O O . LYS A 1 110 ? 22.748 12.436 39.262 1.00 25.38 107 LYS A O 1
ATOM 890 N N . SER A 1 111 ? 23.865 13.032 41.124 1.00 24.39 108 SER A N 1
ATOM 891 C CA . SER A 1 111 ? 23.357 11.908 41.945 1.00 24.12 108 SER A CA 1
ATOM 892 C C . SER A 1 111 ? 22.167 12.283 42.801 1.00 23.68 108 SER A C 1
ATOM 893 O O . SER A 1 111 ? 21.641 11.420 43.527 1.00 23.88 108 SER A O 1
ATOM 896 N N . ILE A 1 112 ? 21.794 13.558 42.764 1.00 23.90 109 ILE A N 1
ATOM 897 C CA . ILE A 1 112 ? 20.637 14.078 43.496 1.00 23.77 109 ILE A CA 1
ATOM 898 C C . ILE A 1 112 ? 19.622 14.689 42.541 1.00 23.78 109 ILE A C 1
ATOM 899 O O . ILE A 1 112 ? 19.972 15.501 41.701 1.00 22.65 109 ILE A O 1
ATOM 904 N N . ILE A 1 113 ? 18.370 14.327 42.717 1.00 25.30 110 ILE A N 1
ATOM 905 C CA . ILE A 1 113 ? 17.251 15.016 42.099 1.00 26.11 110 ILE A CA 1
ATOM 906 C C . ILE A 1 113 ? 16.377 15.651 43.162 1.00 27.11 110 ILE A C 1
ATOM 907 O O . ILE A 1 113 ? 15.863 14.988 44.005 1.00 27.17 110 ILE A O 1
ATOM 912 N N . GLU A 1 114 ? 16.220 16.951 43.102 1.00 29.72 111 GLU A N 1
ATOM 913 C CA . GLU A 1 114 ? 15.506 17.700 44.118 1.00 30.47 111 GLU A CA 1
ATOM 914 C C . GLU A 1 114 ? 14.640 18.716 43.434 1.00 31.32 111 GLU A C 1
ATOM 915 O O . GLU A 1 114 ? 15.116 19.504 42.694 1.00 31.84 111 GLU A O 1
ATOM 921 N N . LYS A 1 115 ? 13.349 18.679 43.653 1.00 33.07 112 LYS A N 1
ATOM 922 C CA . LYS A 1 115 ? 12.433 19.512 42.863 1.00 33.55 112 LYS A CA 1
ATOM 923 C C . LYS A 1 115 ? 12.875 19.673 41.427 1.00 34.31 112 LYS A C 1
ATOM 924 O O . LYS A 1 115 ? 12.925 20.758 40.914 1.00 34.24 112 LYS A O 1
ATOM 930 N N . ASN A 1 116 ? 13.204 18.553 40.810 1.00 36.01 113 ASN A N 1
ATOM 931 C CA . ASN A 1 116 ? 13.404 18.422 39.388 1.00 35.72 113 ASN A CA 1
ATOM 932 C C . ASN A 1 116 ? 14.670 18.933 38.764 1.00 35.85 113 ASN A C 1
ATOM 933 O O . ASN A 1 116 ? 14.783 18.990 37.560 1.00 36.16 113 ASN A O 1
ATOM 938 N N . VAL A 1 117 ? 15.641 19.255 39.587 1.00 35.30 114 VAL A N 1
ATOM 939 C CA . VAL A 1 117 ? 16.957 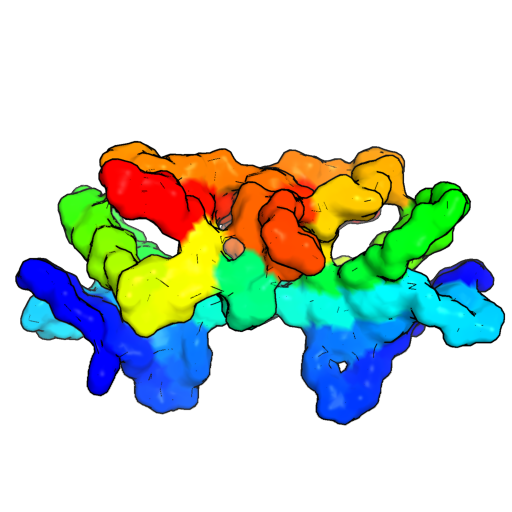19.644 39.093 1.00 34.54 114 VAL A CA 1
ATOM 940 C C . VAL A 1 117 ? 17.974 18.652 39.685 1.00 33.62 114 VAL A C 1
ATOM 941 O O . VAL A 1 117 ? 17.922 18.308 40.899 1.00 32.73 114 VAL A O 1
ATOM 945 N N . LEU A 1 118 ? 18.910 18.231 38.834 1.00 32.58 115 LEU A N 1
ATOM 946 C CA . LEU A 1 118 ? 19.958 17.312 39.236 1.00 31.32 115 LEU A CA 1
ATOM 947 C C . LEU A 1 118 ? 21.087 18.102 39.921 1.00 30.60 115 LEU A C 1
ATOM 948 O O . LEU A 1 118 ? 21.555 19.111 39.392 1.00 30.13 115 LEU A O 1
ATOM 953 N N . LYS A 1 119 ? 21.530 17.632 41.084 1.00 28.97 116 LYS A N 1
ATOM 954 C CA . LYS A 1 119 ? 22.607 18.285 41.791 1.00 28.29 116 LYS A CA 1
ATOM 955 C C . LYS A 1 119 ? 23.758 17.300 42.049 1.00 27.44 116 LYS A C 1
ATOM 956 O O . LYS A 1 119 ? 23.603 16.061 41.941 1.00 27.67 116 LYS A O 1
ATOM 962 N N . ASP A 1 120 ? 24.914 17.857 42.389 1.00 26.35 117 ASP A N 1
ATOM 963 C CA . ASP A 1 120 ? 26.132 17.084 42.581 1.00 25.61 117 ASP A CA 1
ATOM 964 C C . ASP A 1 120 ? 26.323 16.814 44.076 1.00 24.97 117 ASP A C 1
ATOM 965 O O . ASP A 1 120 ? 25.762 17.529 44.919 1.00 23.39 117 ASP A O 1
ATOM 970 N N . GLU A 1 121 ? 27.100 15.760 44.373 1.00 24.87 118 GLU A N 1
ATOM 971 C CA . GLU A 1 121 ? 27.630 15.488 45.700 1.00 25.07 118 GLU A CA 1
ATOM 972 C C . GLU A 1 121 ? 29.168 15.456 45.764 1.00 24.84 118 GLU A C 1
ATOM 973 O O . GLU A 1 121 ? 29.868 14.939 44.863 1.00 25.65 118 GLU A O 1
ATOM 979 N N . PHE A 1 122 ? 29.701 15.992 46.850 1.00 24.47 119 PHE A N 1
ATOM 980 C CA . PHE A 1 122 ? 31.121 15.844 47.185 1.00 23.72 119 PHE A CA 1
ATOM 981 C C . PHE A 1 122 ? 31.401 14.568 47.855 1.00 23.89 119 PHE A C 1
ATOM 982 O O . PHE A 1 122 ? 30.569 14.085 48.636 1.00 22.59 119 PHE A O 1
ATOM 990 N N . LEU A 1 123 ? 32.596 14.024 47.576 1.00 22.77 120 LEU A N 1
ATOM 991 C CA . LEU A 1 123 ? 33.091 12.858 48.288 1.00 22.57 120 LEU A CA 1
ATOM 992 C C . LEU A 1 123 ? 34.316 13.294 49.057 1.00 22.25 120 LEU A C 1
ATOM 993 O O . LEU A 1 123 ? 35.327 13.668 48.459 1.00 22.37 120 LEU A O 1
ATOM 998 N N . PHE A 1 124 ? 34.217 13.246 50.391 1.00 22.78 121 PHE A N 1
ATOM 999 C CA . PHE A 1 124 ? 35.342 13.549 51.295 1.00 22.21 121 PHE A CA 1
ATOM 1000 C C . PHE A 1 124 ? 35.931 12.299 51.924 1.00 22.20 121 PHE A C 1
ATOM 1001 O O . PHE A 1 124 ? 35.215 11.376 52.187 1.00 22.80 121 PHE A O 1
ATOM 1009 N N . GLY A 1 125 ? 37.223 12.272 52.228 1.00 23.01 122 GLY A N 1
ATOM 1010 C CA . GLY A 1 125 ? 37.770 11.096 52.890 1.00 23.57 122 GLY A CA 1
ATOM 1011 C C . GLY A 1 125 ? 38.745 11.453 53.993 1.00 24.98 122 GLY A C 1
ATOM 1012 O O . GLY A 1 125 ? 39.360 12.529 53.962 1.00 25.43 122 GLY A O 1
ATOM 1021 N N . ASP A 1 127 ? 41.464 9.067 56.730 1.00 25.51 124 ASP A N 1
ATOM 1022 C CA . ASP A 1 127 ? 41.929 7.824 57.366 1.00 26.88 124 ASP A CA 1
ATOM 1023 C C . ASP A 1 127 ? 42.387 8.027 58.818 1.00 26.87 124 ASP A C 1
ATOM 1024 O O . ASP A 1 127 ? 42.528 9.175 59.276 1.00 25.96 124 ASP A O 1
ATOM 1029 N N . TYR A 1 128 ? 42.564 6.916 59.546 1.00 28.44 125 TYR A N 1
ATOM 1030 C CA . TYR A 1 128 ? 42.973 6.957 60.958 1.00 29.40 125 TYR A CA 1
ATOM 1031 C C . TYR A 1 128 ? 44.285 7.739 61.139 1.00 29.85 125 TYR A C 1
ATOM 1032 O O . TYR A 1 128 ? 44.392 8.595 62.028 1.00 30.89 125 TYR A O 1
ATOM 1041 N N . LYS A 1 129 ? 45.277 7.446 60.315 1.00 31.14 126 LYS A N 1
ATOM 1042 C CA . LYS A 1 129 ? 46.555 8.157 60.376 1.00 32.08 126 LYS A CA 1
ATOM 1043 C C . LYS A 1 129 ? 46.325 9.672 60.379 1.00 32.92 126 LYS A C 1
ATOM 1044 O O . LYS A 1 129 ? 46.890 10.414 61.197 1.00 32.92 126 LYS A O 1
ATOM 1050 N N . ASN A 1 130 ? 45.520 10.112 59.410 1.00 33.02 127 ASN A N 1
ATOM 1051 C CA . ASN A 1 130 ? 45.099 11.524 59.264 1.00 33.47 127 ASN A CA 1
ATOM 1052 C C . ASN A 1 130 ? 44.422 12.031 60.551 1.00 33.43 127 ASN A C 1
ATOM 1053 O O . ASN A 1 130 ? 44.878 12.996 61.160 1.00 33.03 127 ASN A O 1
ATOM 1058 N N . TYR A 1 131 ? 43.380 11.329 60.971 1.00 33.67 128 TYR A N 1
ATOM 1059 C CA . TYR A 1 131 ? 42.653 11.654 62.179 1.00 34.54 128 TYR A CA 1
ATOM 1060 C C . TYR A 1 131 ? 43.516 11.753 63.427 1.00 35.49 128 TYR A C 1
ATOM 1061 O O . TYR A 1 131 ? 43.352 12.682 64.209 1.00 36.31 128 TYR A O 1
ATOM 1070 N N . ASN A 1 132 ? 44.368 10.763 63.645 1.00 37.51 129 ASN A N 1
ATOM 1071 C CA . ASN A 1 132 ? 45.122 10.633 64.891 1.00 39.30 129 ASN A CA 1
ATOM 1072 C C . ASN A 1 132 ? 46.417 11.456 64.970 1.00 41.36 129 ASN A C 1
ATOM 1073 O O . ASN A 1 132 ? 47.041 11.536 66.043 1.00 41.14 129 ASN A O 1
ATOM 1078 N N . SER A 1 133 ? 46.846 12.069 63.862 1.00 43.99 130 SER A N 1
ATOM 1079 C CA . SER A 1 133 ? 48.124 12.814 63.896 1.00 44.80 130 SER A CA 1
ATOM 1080 C C . SER A 1 133 ? 48.054 14.095 64.780 1.00 47.20 130 SER A C 1
ATOM 1081 O O . SER A 1 133 ? 46.957 14.677 65.033 1.00 49.27 130 SER A O 1
ATOM 1084 N N . LEU B 1 5 ? 20.358 -11.117 31.276 1.00 33.84 2 LEU B N 1
ATOM 1085 C CA . LEU B 1 5 ? 21.547 -10.193 31.092 1.00 33.24 2 LEU B CA 1
ATOM 1086 C C . LEU B 1 5 ? 22.730 -10.853 30.354 1.00 35.09 2 LEU B C 1
ATOM 1087 O O . LEU B 1 5 ? 23.692 -11.383 30.941 1.00 34.03 2 LEU B O 1
ATOM 1092 N N . LYS B 1 6 ? 22.626 -10.764 29.028 1.00 36.02 3 LYS B N 1
ATOM 1093 C CA . LYS B 1 6 ? 23.382 -11.592 28.121 1.00 37.39 3 LYS B CA 1
ATOM 1094 C C . LYS B 1 6 ? 24.058 -10.706 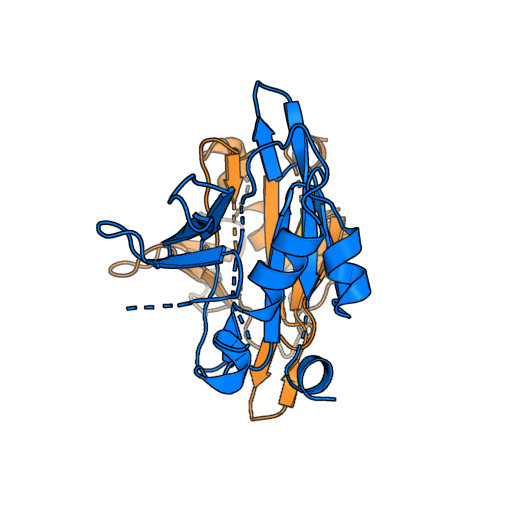27.071 1.00 37.24 3 LYS B C 1
ATOM 1095 O O . LYS B 1 6 ? 23.441 -9.784 26.510 1.00 38.26 3 LYS B O 1
ATOM 1101 N N . GLY B 1 7 ? 25.339 -10.961 26.859 1.00 36.77 4 GLY B N 1
ATOM 1102 C CA . GLY B 1 7 ? 26.035 -10.470 25.693 1.00 35.91 4 GLY B CA 1
ATOM 1103 C C . GLY B 1 7 ? 26.542 -11.657 24.905 1.00 35.29 4 GLY B C 1
ATOM 1104 O O . GLY B 1 7 ? 26.231 -12.809 25.207 1.00 34.69 4 GLY B O 1
ATOM 1105 N N . LYS B 1 8 ? 27.343 -11.348 23.898 1.00 34.76 5 LYS B N 1
ATOM 1106 C CA . LYS B 1 8 ? 28.115 -12.325 23.129 1.00 34.99 5 LYS B CA 1
ATOM 1107 C C . LYS B 1 8 ? 28.905 -13.366 23.942 1.00 34.72 5 LYS B C 1
ATOM 1108 O O . LYS B 1 8 ? 28.789 -14.574 23.713 1.00 33.79 5 LYS B O 1
ATOM 1114 N N . TYR B 1 9 ? 29.734 -12.866 24.860 1.00 34.88 6 TYR B N 1
ATOM 1115 C CA . TYR B 1 9 ? 30.734 -13.678 25.569 1.00 34.32 6 TYR B CA 1
ATOM 1116 C C . TYR B 1 9 ? 30.474 -13.825 27.079 1.00 34.46 6 TYR B C 1
ATOM 1117 O O . TYR B 1 9 ? 31.059 -14.699 27.749 1.00 35.20 6 TYR B O 1
ATOM 1126 N N . THR B 1 10 ? 29.604 -12.976 27.601 1.00 34.13 7 THR B N 1
ATOM 1127 C CA . THR B 1 10 ? 29.468 -12.767 29.019 1.00 34.20 7 THR B CA 1
ATOM 1128 C C . THR B 1 10 ? 27.996 -12.776 29.415 1.00 34.83 7 THR B C 1
ATOM 1129 O O . THR B 1 10 ? 27.079 -12.567 28.585 1.00 33.90 7 THR B O 1
ATOM 1133 N N . LYS B 1 11 ? 27.774 -13.006 30.703 1.00 35.24 8 LYS B N 1
ATOM 1134 C CA . LYS B 1 11 ? 26.433 -12.886 31.254 1.00 35.30 8 LYS B CA 1
ATOM 1135 C C . LYS B 1 11 ? 26.537 -12.456 32.688 1.00 35.19 8 LYS B C 1
ATOM 1136 O O . LYS B 1 11 ? 27.585 -12.669 33.340 1.00 34.34 8 LYS B O 1
ATOM 1142 N N . ILE B 1 12 ? 25.463 -11.811 33.135 1.00 34.56 9 ILE B N 1
ATOM 1143 C CA . ILE B 1 12 ? 25.358 -11.204 34.486 1.00 34.16 9 ILE B CA 1
ATOM 1144 C C . ILE B 1 12 ? 24.014 -11.745 35.018 1.00 33.88 9 ILE B C 1
ATOM 1145 O O . ILE B 1 12 ? 22.965 -11.510 34.408 1.00 32.42 9 ILE B O 1
ATOM 1150 N N . GLU B 1 13 ? 24.073 -12.515 36.101 1.00 33.74 10 GLU B N 1
ATOM 1151 C CA . GLU B 1 13 ? 22.901 -13.166 36.689 1.00 33.87 10 GLU B CA 1
ATOM 1152 C C . GLU B 1 13 ? 22.773 -12.733 38.139 1.00 33.10 10 GLU B C 1
ATOM 1153 O O . GLU B 1 13 ? 23.731 -12.851 38.905 1.00 32.18 10 GLU B O 1
ATOM 1159 N N . LYS B 1 14 ? 21.602 -12.193 38.494 1.00 33.01 11 LYS B N 1
ATOM 1160 C CA . LYS B 1 14 ? 21.231 -11.928 39.889 1.00 32.44 11 LYS B CA 1
ATOM 1161 C C . LYS B 1 14 ? 21.475 -13.203 40.727 1.00 32.04 11 LYS B C 1
ATOM 1162 O O . LYS B 1 14 ? 21.021 -14.294 40.332 1.00 32.72 11 LYS B O 1
ATOM 1168 N N . VAL B 1 15 ? 22.207 -13.104 41.837 1.00 30.70 12 VAL B N 1
ATOM 1169 C CA . VAL B 1 15 ? 22.445 -14.283 42.680 1.00 30.70 12 VAL B CA 1
ATOM 1170 C C . VAL B 1 15 ? 21.213 -14.625 43.560 1.00 30.63 12 VAL B C 1
ATOM 1171 O O . VAL B 1 15 ? 20.722 -13.766 44.277 1.00 30.36 12 VAL B O 1
ATOM 1175 N N . ASN B 1 16 ? 20.720 -15.873 43.492 1.00 30.42 13 ASN B N 1
ATOM 1176 C CA . ASN B 1 16 ? 19.606 -16.351 44.347 1.00 30.51 13 ASN B CA 1
ATOM 1177 C C . ASN B 1 16 ? 19.974 -16.324 45.853 1.00 30.51 13 ASN B C 1
ATOM 1178 O O . ASN B 1 16 ? 21.142 -16.500 46.233 1.00 30.85 13 ASN B O 1
ATOM 1183 N N . GLY B 1 17 ? 18.992 -16.040 46.702 1.00 30.43 14 GLY B N 1
ATOM 1184 C CA . GLY B 1 17 ? 19.162 -16.122 48.175 1.00 30.82 14 GLY B CA 1
ATOM 1185 C C . GLY B 1 17 ? 19.978 -15.014 48.850 1.00 30.79 14 GLY B C 1
ATOM 1186 O O . GLY B 1 17 ? 20.122 -14.984 50.083 1.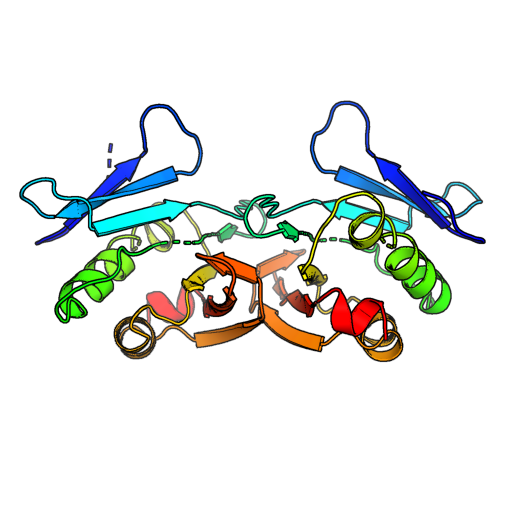00 30.31 14 GLY B O 1
ATOM 1187 N N . VAL B 1 18 ? 20.532 -14.127 48.032 1.00 30.86 15 VAL B N 1
ATOM 1188 C CA . VAL B 1 18 ? 21.279 -12.958 48.485 1.00 31.31 15 VAL B CA 1
ATOM 1189 C C . VAL B 1 18 ? 20.483 -11.785 47.904 1.00 31.50 15 VAL B C 1
ATOM 1190 O O . VAL B 1 18 ? 19.704 -11.975 46.963 1.00 32.09 15 VAL B O 1
ATOM 1194 N N . GLU B 1 19 ? 20.638 -10.605 48.493 1.00 31.33 16 GLU B N 1
ATOM 1195 C CA . GLU B 1 19 ? 20.151 -9.355 47.911 1.00 31.15 16 GLU B CA 1
ATOM 1196 C C . GLU B 1 19 ? 21.296 -8.623 47.218 1.00 30.64 16 GLU B C 1
ATOM 1197 O O . GLU B 1 19 ? 22.418 -8.660 47.687 1.00 30.00 16 GLU B O 1
ATOM 1203 N N . ARG B 1 20 ? 20.992 -7.934 46.127 1.00 31.27 17 ARG B N 1
ATOM 1204 C CA . ARG B 1 20 ? 21.890 -6.950 45.526 1.00 31.11 17 ARG B CA 1
ATOM 1205 C C . ARG B 1 20 ? 23.248 -7.419 44.991 1.00 31.25 17 ARG B C 1
ATOM 1206 O O . ARG B 1 20 ? 24.171 -6.591 44.766 1.00 31.10 17 ARG B O 1
ATOM 1214 N N . GLU B 1 21 ? 23.362 -8.706 44.716 1.00 30.95 18 GLU B N 1
ATOM 1215 C CA . GLU B 1 21 ? 24.575 -9.275 44.161 1.00 30.68 18 GLU B CA 1
ATOM 1216 C C . GLU B 1 21 ? 24.274 -9.971 42.840 1.00 30.89 18 GLU B C 1
ATOM 1217 O O . GLU B 1 21 ? 23.238 -10.707 42.698 1.00 31.44 18 GLU B O 1
ATOM 1223 N N . TYR B 1 22 ? 25.203 -9.786 41.900 1.00 29.75 19 TYR B N 1
ATOM 1224 C CA . TYR B 1 22 ? 25.149 -10.374 40.555 1.00 29.15 19 TYR B CA 1
ATOM 1225 C C . TYR B 1 22 ? 26.444 -11.131 40.237 1.00 28.37 19 TYR B C 1
ATOM 1226 O O . TYR B 1 22 ? 27.549 -10.648 40.551 1.00 28.30 19 TYR B O 1
ATOM 1235 N N . LEU B 1 23 ? 26.320 -12.316 39.651 1.00 28.49 20 LEU B N 1
ATOM 1236 C CA . LEU B 1 23 ? 27.500 -13.107 39.243 1.00 29.04 20 LEU B CA 1
ATOM 1237 C C . LEU B 1 23 ? 27.797 -12.831 37.778 1.00 28.75 20 LEU B C 1
ATOM 1238 O O . LEU B 1 23 ? 26.916 -12.961 36.926 1.00 29.62 20 LEU B O 1
ATOM 1243 N N . ILE B 1 24 ? 29.050 -12.503 37.496 1.00 28.94 21 ILE B N 1
ATOM 1244 C CA . ILE B 1 24 ? 29.555 -12.344 36.135 1.00 28.21 21 ILE B CA 1
ATOM 1245 C C . ILE B 1 24 ? 30.336 -13.602 35.742 1.00 28.51 21 ILE B C 1
ATOM 1246 O O . ILE B 1 24 ? 31.281 -14.010 36.432 1.00 26.21 21 ILE B O 1
ATOM 1251 N N . THR B 1 25 ? 29.895 -14.205 34.642 1.00 28.19 22 THR B N 1
ATOM 1252 C CA . THR B 1 25 ? 30.429 -15.446 34.129 1.00 28.86 22 THR B CA 1
ATOM 1253 C C . THR B 1 25 ? 30.645 -15.201 32.631 1.00 28.78 22 THR B C 1
ATOM 1254 O O . THR B 1 25 ? 30.131 -14.225 32.077 1.00 28.32 22 THR B O 1
ATOM 1258 N N . ASP B 1 26 ? 31.462 -16.035 32.002 1.00 29.39 23 ASP B N 1
ATOM 1259 C CA . ASP B 1 26 ? 31.540 -16.034 30.529 1.00 29.64 23 ASP B CA 1
ATOM 1260 C C . ASP B 1 26 ? 30.711 -17.182 30.054 1.00 29.71 23 ASP B C 1
ATOM 1261 O O . ASP B 1 26 ? 30.125 -17.888 30.884 1.00 27.01 23 ASP B O 1
ATOM 1266 N N . LYS B 1 27 ? 30.638 -17.363 28.730 1.00 30.71 24 LYS B N 1
ATOM 1267 C CA . LYS B 1 27 ? 29.714 -18.352 28.177 1.00 31.15 24 LYS B CA 1
ATOM 1268 C C . LYS B 1 27 ? 30.104 -19.752 28.530 1.00 31.16 24 LYS B C 1
ATOM 1269 O O . LYS B 1 27 ? 29.287 -20.655 28.438 1.00 31.62 24 LYS B O 1
ATOM 1275 N N . TYR B 1 28 ? 31.361 -19.933 28.912 1.00 31.18 25 TYR B N 1
ATOM 1276 C CA . TYR B 1 28 ? 31.887 -21.229 29.270 1.00 30.60 25 TYR B CA 1
ATOM 1277 C C . TYR B 1 28 ? 31.564 -21.549 30.719 1.00 30.65 25 TYR B C 1
ATOM 1278 O O . TYR B 1 28 ? 31.856 -22.655 31.187 1.00 31.82 25 TYR B O 1
ATOM 1287 N N . GLY B 1 29 ? 31.003 -20.572 31.429 1.00 29.40 26 GLY B N 1
ATOM 1288 C CA . GLY B 1 29 ? 30.510 -20.749 32.791 1.00 29.41 26 GLY B CA 1
ATOM 1289 C C . GLY B 1 29 ? 31.523 -20.373 33.849 1.00 28.14 26 GLY B C 1
ATOM 1290 O O . GLY B 1 29 ? 31.296 -20.557 35.029 1.00 28.26 26 GLY B O 1
ATOM 1291 N N . ILE B 1 30 ? 32.657 -19.853 33.416 1.00 27.38 27 ILE B N 1
ATOM 1292 C CA . ILE B 1 30 ? 33.724 -19.505 34.331 1.00 25.91 27 ILE B CA 1
ATOM 1293 C C . ILE B 1 30 ? 33.449 -18.095 34.870 1.00 25.66 27 ILE B C 1
ATOM 1294 O O . ILE B 1 30 ? 33.091 -17.199 34.130 1.00 26.85 27 ILE B O 1
ATOM 1299 N N . THR B 1 31 ? 33.618 -17.934 36.174 1.00 24.76 28 THR B N 1
ATOM 1300 C CA . THR B 1 31 ? 33.376 -16.654 36.935 1.00 23.70 28 THR B CA 1
ATOM 1301 C C . THR B 1 31 ? 34.448 -15.607 36.726 1.00 22.45 28 THR B C 1
ATOM 1302 O O . THR B 1 31 ? 35.618 -15.841 36.934 1.00 23.02 28 THR B O 1
ATOM 1306 N N . ILE B 1 32 ? 34.010 -14.449 36.265 1.00 21.87 29 ILE B N 1
ATOM 1307 C CA . ILE B 1 32 ? 34.833 -13.290 36.025 1.00 21.80 29 ILE B CA 1
ATOM 1308 C C . ILE B 1 32 ? 34.894 -12.414 37.269 1.00 22.03 29 ILE B C 1
ATOM 1309 O O . ILE B 1 32 ? 35.936 -11.969 37.655 1.00 21.84 29 ILE B O 1
ATOM 1314 N N . GLY B 1 33 ? 33.737 -12.174 37.868 1.00 23.26 30 GLY B N 1
ATOM 1315 C CA . GLY B 1 33 ? 33.671 -11.477 39.102 1.00 22.87 30 GLY B CA 1
ATOM 1316 C C . GLY B 1 33 ? 32.236 -11.327 39.521 1.00 22.65 30 GLY B C 1
ATOM 1317 O O . GLY B 1 33 ? 31.384 -12.085 39.125 1.00 21.75 30 GLY B O 1
ATOM 1318 N N . ARG B 1 34 ? 31.981 -10.338 40.352 1.00 23.18 31 ARG B N 1
ATOM 1319 C CA . ARG B 1 34 ? 30.641 -10.081 40.830 1.00 24.68 31 ARG B CA 1
ATOM 1320 C C . ARG B 1 34 ? 30.406 -8.564 40.944 1.00 24.00 31 ARG B C 1
ATOM 1321 O O . ARG B 1 34 ? 31.325 -7.789 41.112 1.00 23.88 31 ARG B O 1
ATOM 1329 N N . ILE B 1 35 ? 29.138 -8.182 40.863 1.00 24.52 32 ILE B N 1
ATOM 1330 C CA . ILE B 1 35 ? 28.646 -6.826 41.110 1.00 23.32 32 ILE B CA 1
ATOM 1331 C C . ILE B 1 35 ? 27.853 -6.824 42.429 1.00 23.49 32 ILE B C 1
ATOM 1332 O O . ILE B 1 35 ? 27.050 -7.745 42.683 1.00 22.43 32 ILE B O 1
ATOM 1337 N N . PHE B 1 36 ? 28.120 -5.825 43.281 1.00 23.38 33 PHE B N 1
ATOM 1338 C CA . PHE B 1 36 ? 27.387 -5.604 44.513 1.00 23.53 33 PHE B CA 1
ATOM 1339 C C . PHE B 1 36 ? 26.782 -4.199 44.468 1.00 23.99 33 PHE B C 1
ATOM 1340 O O . PHE B 1 36 ? 27.517 -3.213 44.312 1.00 23.83 33 PHE B O 1
ATOM 1348 N N . ILE B 1 37 ? 25.451 -4.104 44.590 1.00 22.73 34 ILE B N 1
ATOM 1349 C CA . ILE B 1 37 ? 24.815 -2.797 44.582 1.00 23.52 34 ILE B CA 1
ATOM 1350 C C . ILE B 1 37 ? 25.117 -2.215 45.940 1.00 23.50 34 ILE B C 1
ATOM 1351 O O . ILE B 1 37 ? 24.894 -2.876 46.953 1.00 24.44 34 ILE B O 1
ATOM 1356 N N . VAL B 1 38 ? 25.672 -1.011 45.945 1.00 23.63 35 VAL B N 1
ATOM 1357 C CA . VAL B 1 38 ? 26.072 -0.329 47.182 1.00 23.17 35 VAL B CA 1
ATOM 1358 C C . VAL B 1 38 ? 25.076 0.712 47.625 1.00 23.25 35 VAL B C 1
ATOM 1359 O O . VAL B 1 38 ? 24.830 0.839 48.802 1.00 25.27 35 VAL B O 1
ATOM 1363 N N . ASP B 1 39 ? 24.497 1.434 46.679 1.00 23.60 36 ASP B N 1
ATOM 1364 C CA . ASP B 1 39 ? 23.569 2.525 46.943 1.00 23.98 36 ASP B CA 1
ATOM 1365 C C . ASP B 1 39 ? 22.562 2.555 45.794 1.00 24.28 36 ASP B C 1
ATOM 1366 O O . ASP B 1 39 ? 22.932 2.614 44.620 1.00 23.62 36 ASP B O 1
ATOM 1371 N N . LEU B 1 40 ? 21.298 2.410 46.105 1.00 24.55 37 LEU B N 1
ATOM 1372 C CA . LEU B 1 40 ? 20.258 2.576 45.098 1.00 25.67 37 LEU B CA 1
ATOM 1373 C C . LEU B 1 40 ? 19.219 3.546 45.591 1.00 25.45 37 LEU B C 1
ATOM 1374 O O . LEU B 1 40 ? 18.661 3.344 46.675 1.00 24.94 37 LEU B O 1
ATOM 1379 N N . ASN B 1 41 ? 18.928 4.592 44.814 1.00 25.60 38 ASN B N 1
ATOM 1380 C CA . ASN B 1 41 ? 17.910 5.560 45.246 1.00 26.62 38 ASN B CA 1
ATOM 1381 C C . ASN B 1 41 ? 17.014 5.919 44.091 1.00 26.12 38 ASN B C 1
ATOM 1382 O O . ASN B 1 41 ? 17.448 6.598 43.199 1.00 25.98 38 ASN B O 1
ATOM 1387 N N . LYS B 1 42 ? 15.778 5.450 44.129 1.00 27.28 39 LYS B N 1
ATOM 1388 C CA . LYS B 1 42 ? 14.868 5.544 42.983 1.00 28.34 39 LYS B CA 1
ATOM 1389 C C . LYS B 1 42 ? 14.383 6.942 42.796 1.00 28.47 39 LYS B C 1
ATOM 1390 O O . LYS B 1 42 ? 14.136 7.352 41.676 1.00 29.31 39 LYS B O 1
ATOM 1396 N N . ASP B 1 43 ? 14.258 7.680 43.895 1.00 28.25 40 ASP B N 1
ATOM 1397 C CA . ASP B 1 43 ? 13.902 9.114 43.826 1.00 28.62 40 ASP B CA 1
ATOM 1398 C C . ASP B 1 43 ? 15.009 9.981 43.265 1.00 27.48 40 ASP B C 1
ATOM 1399 O O . ASP B 1 43 ? 14.745 11.003 42.641 1.00 28.50 40 ASP B O 1
ATOM 1404 N N . ASN B 1 44 ? 16.261 9.607 43.473 1.00 26.98 41 ASN B N 1
ATOM 1405 C CA . ASN B 1 44 ? 17.361 10.285 42.753 1.00 26.32 41 ASN B CA 1
ATOM 1406 C C . ASN B 1 44 ? 17.764 9.583 41.465 1.00 25.63 41 ASN B C 1
ATOM 1407 O O . ASN B 1 44 ? 18.712 10.024 40.755 1.00 25.80 41 ASN B O 1
ATOM 1412 N N . ARG B 1 45 ? 17.115 8.449 41.204 1.00 24.25 42 ARG B N 1
ATOM 1413 C CA . ARG B 1 45 ? 17.369 7.668 40.024 1.00 24.09 42 ARG B CA 1
ATOM 1414 C C . ARG B 1 45 ? 18.885 7.445 39.936 1.00 23.54 42 ARG B C 1
ATOM 1415 O O . ARG B 1 45 ? 19.523 7.692 38.908 1.00 22.85 42 ARG B O 1
ATOM 1423 N N . PHE B 1 46 ? 19.445 6.957 41.036 1.00 23.10 43 PHE B N 1
ATOM 1424 C CA . PHE B 1 46 ? 20.884 6.898 41.229 1.00 23.17 43 PHE B CA 1
ATOM 1425 C C . PHE B 1 46 ? 21.218 5.500 41.656 1.00 23.00 43 PHE B C 1
ATOM 1426 O O . PHE B 1 46 ? 20.518 4.936 42.509 1.00 23.32 43 PHE B O 1
ATOM 1434 N N . CYS B 1 47 ? 22.263 4.912 41.060 1.00 22.95 44 CYS B N 1
ATOM 1435 C CA . CYS B 1 47 ? 22.653 3.548 41.429 1.00 22.55 44 CYS B CA 1
ATOM 1436 C C . CYS B 1 47 ? 24.135 3.487 41.477 1.00 22.82 44 CYS B C 1
ATOM 1437 O O . CYS B 1 47 ? 24.764 3.667 40.457 1.00 22.20 44 CYS B O 1
ATOM 1448 N N . PHE B 1 49 ? 27.373 1.019 42.383 1.00 22.01 46 PHE B N 1
ATOM 1449 C CA . PHE B 1 49 ? 27.766 -0.355 42.588 1.00 22.53 46 PHE B CA 1
ATOM 1450 C C . PHE B 1 49 ? 29.278 -0.600 42.569 1.00 22.66 46 PHE B C 1
ATOM 1451 O O . PHE B 1 49 ? 30.056 0.193 42.042 1.00 22.10 46 PHE B O 1
ATOM 1459 N N . ARG B 1 50 ? 29.668 -1.682 43.234 1.00 23.03 47 ARG B N 1
ATOM 1460 C CA . ARG B 1 50 ? 31.026 -2.123 43.266 1.00 23.47 47 ARG B CA 1
ATOM 1461 C C . ARG B 1 50 ? 31.117 -3.350 42.382 1.00 24.18 47 ARG B C 1
ATOM 1462 O O . ARG B 1 50 ? 30.305 -4.288 42.521 1.00 24.88 47 ARG B O 1
ATOM 1478 N N . LYS B 1 52 ? 33.747 -6.303 41.450 1.00 25.27 49 LYS B N 1
ATOM 1479 C CA . LYS B 1 52 ? 34.951 -7.062 41.740 1.00 25.51 49 LYS B CA 1
ATOM 1480 C C . LYS B 1 52 ? 35.320 -7.946 40.518 1.00 25.55 49 LYS B C 1
ATOM 1481 O O . LYS B 1 52 ? 34.502 -8.680 40.003 1.00 24.69 49 LYS B O 1
ATOM 1487 N N . ILE B 1 53 ? 36.555 -7.831 40.057 1.00 25.30 50 ILE B N 1
ATOM 1488 C CA . ILE B 1 53 ? 37.085 -8.705 39.022 1.00 25.82 50 ILE B CA 1
ATOM 1489 C C . ILE B 1 53 ? 38.258 -9.512 39.597 1.00 25.22 50 ILE B C 1
ATOM 1490 O O . ILE B 1 53 ? 39.179 -8.971 40.166 1.00 24.92 50 ILE B O 1
ATOM 1495 N N . TYR B 1 54 ? 38.196 -10.822 39.436 1.00 25.61 51 TYR B N 1
ATOM 1496 C CA . TYR B 1 54 ? 39.323 -11.658 39.790 1.00 25.17 51 TYR B CA 1
ATOM 1497 C C . TYR B 1 54 ? 40.554 -11.182 39.061 1.00 24.78 51 TYR B C 1
ATOM 1498 O O . TYR B 1 54 ? 40.476 -10.722 37.928 1.00 24.51 51 TYR B O 1
ATOM 1507 N N . LYS B 1 55 ? 41.700 -11.297 39.714 1.00 24.89 52 LYS B N 1
ATOM 1508 C CA . LYS B 1 55 ? 42.945 -10.816 39.110 1.00 25.29 52 LYS B CA 1
ATOM 1509 C C . LYS B 1 55 ? 43.228 -11.627 37.856 1.00 24.12 52 LYS B C 1
ATOM 1510 O O . LYS B 1 55 ? 43.340 -12.836 37.931 1.00 22.81 52 LYS B O 1
ATOM 1516 N N . GLN B 1 56 ? 43.346 -10.931 36.723 1.00 22.83 53 GLN B N 1
ATOM 1517 C CA . GLN B 1 56 ? 43.430 -11.535 35.428 1.00 23.03 53 GLN B CA 1
ATOM 1518 C C . GLN B 1 56 ? 44.859 -11.609 35.005 1.00 22.83 53 GLN B C 1
ATOM 1519 O O . GLN B 1 56 ? 45.572 -10.636 35.117 1.00 22.58 53 GLN B O 1
ATOM 1525 N N . 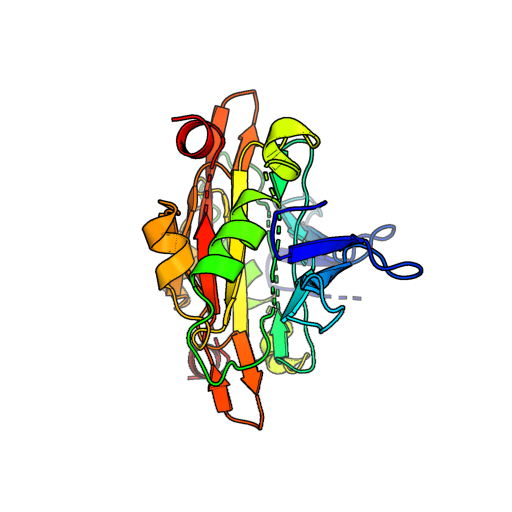GLY B 1 57 ? 45.248 -12.787 34.538 1.00 23.12 54 GLY B N 1
ATOM 1526 C CA . GLY B 1 57 ? 46.551 -12.970 33.945 1.00 23.37 54 GLY B CA 1
ATOM 1527 C C . GLY B 1 57 ? 46.682 -12.445 32.541 1.00 23.76 54 GLY B C 1
ATOM 1528 O O . GLY B 1 57 ? 47.791 -12.251 32.075 1.00 24.41 54 GLY B O 1
ATOM 1529 N N . LYS B 1 58 ? 45.583 -12.254 31.826 1.00 23.81 55 LYS B N 1
ATOM 1530 C CA . LYS B 1 58 ? 45.683 -11.713 30.464 1.00 24.79 55 LYS B CA 1
ATOM 1531 C C . LYS B 1 58 ? 44.755 -10.515 30.438 1.00 24.32 55 LYS B C 1
ATOM 1532 O O . LYS B 1 58 ? 43.934 -10.370 31.350 1.00 22.80 55 LYS B O 1
ATOM 1538 N N . SER B 1 59 ? 44.863 -9.665 29.423 1.00 23.51 56 SER B N 1
ATOM 1539 C CA . SER B 1 59 ? 43.915 -8.541 29.324 1.00 24.63 56 SER B CA 1
ATOM 1540 C C . SER B 1 59 ? 42.577 -9.096 28.940 1.00 24.30 56 SER B C 1
ATOM 1541 O O . SER B 1 59 ? 42.499 -9.895 28.008 1.00 24.51 56 SER B O 1
ATOM 1544 N N . ILE B 1 60 ? 41.528 -8.666 29.621 1.00 23.73 57 ILE B N 1
ATOM 1545 C CA . ILE B 1 60 ? 40.149 -9.100 29.288 1.00 23.73 57 ILE B CA 1
ATOM 1546 C C . ILE B 1 60 ? 39.300 -7.873 28.965 1.00 23.88 57 ILE B C 1
ATOM 1547 O O . ILE B 1 60 ? 38.099 -7.843 29.192 1.00 24.45 57 ILE B O 1
ATOM 1552 N N . ASN B 1 61 ? 39.949 -6.853 28.407 1.00 23.91 58 ASN B N 1
ATOM 1553 C CA . ASN B 1 61 ? 39.311 -5.551 28.189 1.00 24.12 58 ASN B CA 1
ATOM 1554 C C . ASN B 1 61 ? 38.009 -5.680 27.403 1.00 24.65 58 ASN B C 1
ATOM 1555 O O . ASN B 1 61 ? 36.987 -5.067 27.729 1.00 26.03 58 ASN B O 1
ATOM 1560 N N . THR B 1 62 ? 38.051 -6.427 26.316 1.00 23.26 59 THR B N 1
ATOM 1561 C CA . THR B 1 62 ? 36.903 -6.594 25.471 1.00 23.46 59 THR B CA 1
ATOM 1562 C C . THR B 1 62 ? 35.733 -7.168 26.289 1.00 23.79 59 THR B C 1
ATOM 1563 O O . THR B 1 62 ? 34.592 -6.781 26.138 1.00 23.23 59 THR B O 1
ATOM 1567 N N . TYR B 1 63 ? 36.027 -8.117 27.167 1.00 24.26 60 TYR B N 1
ATOM 1568 C CA . TYR B 1 63 ? 34.963 -8.800 27.899 1.00 23.99 60 TYR B CA 1
ATOM 1569 C C . TYR B 1 63 ? 34.413 -7.853 28.940 1.00 24.16 60 TYR B C 1
ATOM 1570 O O . TYR B 1 63 ? 33.197 -7.816 29.174 1.00 23.67 60 TYR B O 1
ATOM 1579 N N . ILE B 1 64 ? 35.298 -7.073 29.548 1.00 24.35 61 ILE B N 1
ATOM 1580 C CA . ILE B 1 64 ? 34.847 -6.133 30.572 1.00 24.33 61 ILE B CA 1
ATOM 1581 C C . ILE B 1 64 ? 34.008 -5.052 29.959 1.00 24.47 61 ILE B C 1
ATOM 1582 O O . ILE B 1 64 ? 33.062 -4.567 30.605 1.00 24.08 61 ILE B O 1
ATOM 1587 N N . LYS B 1 65 ? 34.353 -4.653 28.740 1.00 23.71 62 LYS B N 1
ATOM 1588 C CA . LYS B 1 65 ? 33.545 -3.652 28.045 1.00 24.34 62 LYS B CA 1
ATOM 1589 C C . LYS B 1 65 ? 32.153 -4.165 27.729 1.00 24.73 62 LYS B C 1
ATOM 1590 O O . LYS B 1 65 ? 31.179 -3.448 27.879 1.00 25.40 62 LYS B O 1
ATOM 1596 N N . GLU B 1 66 ? 32.051 -5.406 27.259 1.00 25.72 63 GLU B N 1
ATOM 1597 C CA . GLU B 1 66 ? 30.754 -6.025 27.096 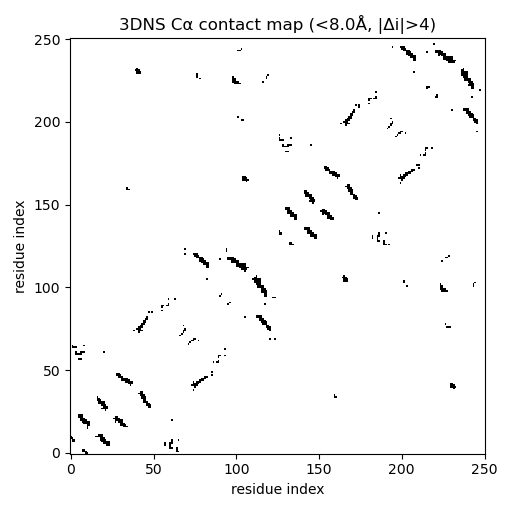1.00 25.40 63 GLU B CA 1
ATOM 1598 C C . GLU B 1 66 ? 29.958 -6.068 28.429 1.00 25.64 63 GLU B C 1
ATOM 1599 O O . GLU B 1 66 ? 28.779 -5.741 28.450 1.00 25.61 63 GLU B O 1
ATOM 1605 N N . ILE B 1 67 ? 30.591 -6.488 29.518 1.00 25.72 64 ILE B N 1
ATOM 1606 C CA . ILE B 1 67 ? 29.909 -6.613 30.784 1.00 24.74 64 ILE B CA 1
ATOM 1607 C C . ILE B 1 67 ? 29.377 -5.245 31.139 1.00 24.96 64 ILE B C 1
ATOM 1608 O O . ILE B 1 67 ? 28.195 -5.086 31.470 1.00 24.31 64 ILE B O 1
ATOM 1613 N N . LEU B 1 68 ? 30.247 -4.222 31.061 1.00 25.18 65 LEU B N 1
ATOM 1614 C CA . LEU B 1 68 ? 29.805 -2.849 31.367 1.00 25.58 65 LEU B CA 1
ATOM 1615 C C . LEU B 1 68 ? 28.643 -2.386 30.499 1.00 26.66 65 LEU B C 1
ATOM 1616 O O . LEU B 1 68 ? 27.669 -1.802 30.986 1.00 27.13 65 LEU B O 1
ATOM 1621 N N . SER B 1 69 ? 28.726 -2.652 29.202 1.00 27.56 66 SER B N 1
ATOM 1622 C CA . SER B 1 69 ? 27.650 -2.236 28.300 1.00 27.81 66 SER B CA 1
ATOM 1623 C C . SER B 1 69 ? 26.319 -2.954 28.571 1.00 28.56 66 SER B C 1
ATOM 1624 O O . SER B 1 69 ? 25.261 -2.310 28.589 1.00 28.99 66 SER B O 1
ATOM 1627 N N . VAL B 1 70 ? 26.367 -4.274 28.784 1.00 28.40 67 VAL B N 1
ATOM 1628 C CA . VAL B 1 70 ? 25.175 -5.038 29.148 1.00 27.85 67 VAL B CA 1
ATOM 1629 C C . VAL B 1 70 ? 24.508 -4.426 30.399 1.00 28.42 67 VAL B C 1
ATOM 1630 O O . VAL B 1 70 ? 23.280 -4.091 30.405 1.00 28.80 67 VAL B O 1
ATOM 1634 N N . PHE B 1 71 ? 25.316 -4.224 31.448 1.00 28.09 68 PHE B N 1
ATOM 1635 C CA . PHE B 1 71 ? 24.803 -3.749 32.721 1.00 28.14 68 PHE B CA 1
ATOM 1636 C C . PHE B 1 71 ? 24.297 -2.317 32.627 1.00 27.62 68 PHE B C 1
ATOM 1637 O O . PHE B 1 71 ? 23.308 -1.983 33.259 1.00 25.99 68 PHE B O 1
ATOM 1653 N N . GLU B 1 73 ? 23.009 -0.976 29.926 1.00 31.46 70 GLU B N 1
ATOM 1654 C CA . GLU B 1 73 ? 21.689 -1.041 29.246 1.00 31.21 70 GLU B CA 1
ATOM 1655 C C . GLU B 1 73 ? 20.568 -1.404 30.241 1.00 31.74 70 GLU B C 1
ATOM 1656 O O . GLU B 1 73 ? 19.500 -0.801 30.203 1.00 30.83 70 GLU B O 1
ATOM 1662 N N . PHE B 1 74 ? 20.858 -2.365 31.123 1.00 31.50 71 PHE B N 1
ATOM 1663 C CA . PHE B 1 74 ? 19.926 -2.858 32.152 1.00 31.60 71 PHE B CA 1
ATOM 1664 C C . PHE B 1 74 ? 19.494 -1.731 33.108 1.00 31.52 71 PHE B C 1
ATOM 1665 O O . PHE B 1 74 ? 18.303 -1.582 33.416 1.00 29.89 71 PHE B O 1
ATOM 1673 N N . LEU B 1 75 ? 20.455 -0.900 33.521 1.00 31.67 72 LEU B N 1
ATOM 1674 C CA . LEU B 1 75 ? 20.148 0.147 34.480 1.00 32.12 72 LEU B CA 1
ATOM 1675 C C . LEU B 1 75 ? 19.429 1.335 33.839 1.00 32.32 72 LEU B C 1
ATOM 1676 O O . LEU B 1 75 ? 18.492 1.875 34.399 1.00 32.64 72 LEU B O 1
ATOM 1681 N N . PHE B 1 76 ? 19.902 1.748 32.678 1.00 32.86 73 PHE B N 1
ATOM 1682 C CA . PHE B 1 76 ? 19.351 2.915 31.991 1.00 32.60 73 PHE B CA 1
ATOM 1683 C C . PHE B 1 76 ? 18.043 2.607 31.304 1.00 32.81 73 PHE B C 1
ATOM 1684 O O . PHE B 1 76 ? 17.124 3.417 31.359 1.00 33.26 73 PHE B O 1
ATOM 1692 N N . LYS B 1 77 ? 17.964 1.460 30.625 1.00 33.59 74 LYS B N 1
ATOM 1693 C CA . LYS B 1 77 ? 16.781 1.159 29.828 1.00 33.71 74 LYS B CA 1
ATOM 1694 C C . LYS B 1 77 ? 15.740 0.341 30.573 1.00 33.50 74 LYS B C 1
ATOM 1695 O O . LYS B 1 77 ? 14.577 0.418 30.213 1.00 34.43 74 LYS B O 1
ATOM 1701 N N . SER B 1 78 ? 16.108 -0.441 31.589 1.00 33.39 75 SER B N 1
ATOM 1702 C CA . SER B 1 78 ? 15.079 -1.235 32.333 1.00 33.52 75 SER B CA 1
ATOM 1703 C C . SER B 1 78 ? 14.953 -0.950 33.836 1.00 33.22 75 SER B C 1
ATOM 1704 O O . SER B 1 78 ? 14.174 -1.605 34.532 1.00 34.27 75 SER B O 1
ATOM 1707 N N . ASN B 1 79 ? 15.702 0.019 34.353 1.00 32.72 76 ASN B N 1
ATOM 1708 C CA . ASN B 1 79 ? 15.585 0.418 35.767 1.00 31.85 76 ASN B CA 1
ATOM 1709 C C . ASN B 1 79 ? 15.490 1.932 35.958 1.00 31.75 76 ASN B C 1
ATOM 1710 O O . ASN B 1 79 ? 15.602 2.398 37.078 1.00 30.14 76 ASN B O 1
ATOM 1715 N N . ASP B 1 80 ? 15.334 2.687 34.858 1.00 31.53 77 ASP B N 1
ATOM 1716 C CA . ASP B 1 80 ? 15.001 4.118 34.918 1.00 31.67 77 ASP B CA 1
ATOM 1717 C C . ASP B 1 80 ? 16.038 4.916 35.730 1.00 31.32 77 ASP B C 1
ATOM 1718 O O . ASP B 1 80 ? 15.741 5.923 36.380 1.00 30.49 77 ASP B O 1
ATOM 1723 N N . ILE B 1 81 ? 17.281 4.464 35.666 1.00 30.93 78 ILE B N 1
ATOM 1724 C CA . ILE B 1 81 ? 18.354 5.114 36.434 1.00 30.65 78 ILE B CA 1
ATOM 1725 C C . ILE B 1 81 ? 18.830 6.271 35.582 1.00 30.21 78 ILE B C 1
ATOM 1726 O O . ILE B 1 81 ? 18.891 6.142 34.355 1.00 30.17 78 ILE B O 1
ATOM 1731 N N . ASN B 1 82 ? 19.143 7.398 36.222 1.00 29.11 79 ASN B N 1
ATOM 1732 C CA . ASN B 1 82 ? 19.764 8.518 35.511 1.00 28.11 79 ASN B CA 1
ATOM 1733 C C . ASN B 1 82 ? 21.290 8.603 35.659 1.00 27.07 79 ASN B C 1
ATOM 1734 O O . ASN B 1 82 ? 21.983 9.164 34.814 1.00 26.02 79 ASN B O 1
ATOM 1739 N N . LYS B 1 83 ? 21.802 8.096 36.766 1.00 25.26 80 LYS B N 1
ATOM 1740 C CA . LYS B 1 83 ? 23.199 8.203 37.054 1.00 24.91 80 LYS B CA 1
ATOM 1741 C C . LYS B 1 83 ? 23.676 6.918 37.632 1.00 24.93 80 LYS B C 1
ATOM 1742 O O . LYS B 1 83 ? 23.088 6.378 38.578 1.00 26.06 80 LYS B O 1
ATOM 1748 N N . VAL B 1 84 ? 24.755 6.423 37.052 1.00 25.06 81 VAL B N 1
ATOM 1749 C CA . VAL B 1 84 ? 25.399 5.253 37.551 1.00 24.74 81 VAL B CA 1
ATOM 1750 C C . VAL B 1 84 ? 26.799 5.594 37.985 1.00 24.39 81 VAL B C 1
ATOM 1751 O O . VAL B 1 84 ? 27.517 6.322 37.293 1.00 24.61 81 VAL B O 1
ATOM 1755 N N . ASN B 1 85 ? 27.190 5.040 39.142 1.00 23.82 82 ASN B N 1
ATOM 1756 C CA . ASN B 1 85 ? 28.553 5.066 39.592 1.00 22.16 82 ASN B CA 1
ATOM 1757 C C . ASN B 1 85 ? 29.096 3.681 39.847 1.00 21.41 82 ASN B C 1
ATOM 1758 O O . ASN B 1 85 ? 28.409 2.777 40.350 1.00 22.23 82 ASN B O 1
ATOM 1763 N N . ILE B 1 86 ? 30.357 3.518 39.525 1.00 19.72 83 ILE B N 1
ATOM 1764 C CA . ILE B 1 86 ? 30.996 2.208 39.641 1.00 20.38 83 ILE B CA 1
ATOM 1765 C C . ILE B 1 86 ? 32.257 2.348 40.435 1.00 19.69 83 ILE B C 1
ATOM 1766 O O . ILE B 1 86 ? 33.111 3.217 40.119 1.00 18.93 83 ILE B O 1
ATOM 1771 N N . ILE B 1 87 ? 32.390 1.469 41.432 1.00 18.91 84 ILE B N 1
ATOM 1772 C CA . ILE B 1 87 ? 33.563 1.457 42.277 1.00 19.02 84 ILE B CA 1
ATOM 1773 C C . ILE B 1 87 ? 34.402 0.249 41.944 1.00 18.77 84 ILE B C 1
ATOM 1774 O O . ILE B 1 87 ? 33.870 -0.861 41.973 1.00 19.12 84 ILE B O 1
ATOM 1779 N N . VAL B 1 88 ? 35.703 0.450 41.675 1.00 20.09 85 VAL B N 1
ATOM 1780 C CA . VAL B 1 88 ? 36.640 -0.669 41.356 1.00 20.17 85 VAL B CA 1
ATOM 1781 C C . VAL B 1 88 ? 37.986 -0.532 42.059 1.00 21.82 85 VAL B C 1
ATOM 1782 O O . VAL B 1 88 ? 38.522 0.552 42.208 1.00 23.16 85 VAL B O 1
ATOM 1786 N N . ASP B 1 89 ? 38.508 -1.630 42.550 1.00 23.59 86 ASP B N 1
ATOM 1787 C CA . ASP B 1 89 ? 39.906 -1.742 42.963 1.00 24.71 86 ASP B CA 1
ATOM 1788 C C . ASP B 1 89 ? 40.822 -1.158 41.892 1.00 25.85 86 ASP B C 1
ATOM 1789 O O . ASP B 1 89 ? 40.619 -1.373 40.693 1.00 23.89 86 ASP B O 1
ATOM 1794 N N . GLU B 1 90 ? 41.862 -0.474 42.364 1.00 27.03 87 GLU B N 1
ATOM 1795 C CA . GLU B 1 90 ? 42.894 0.086 41.538 1.00 28.61 87 GLU B CA 1
ATOM 1796 C C . GLU B 1 90 ? 43.615 -0.899 40.647 1.00 29.15 87 GLU B C 1
ATOM 1797 O O . GLU B 1 90 ? 44.217 -0.478 39.665 1.00 30.71 87 GLU B O 1
ATOM 1803 N N . GLU B 1 91 ? 43.643 -2.171 41.021 1.00 29.02 88 GLU B N 1
ATOM 1804 C CA . GLU B 1 91 ? 44.275 -3.191 40.199 1.00 29.77 88 GLU B CA 1
ATOM 1805 C C . GLU B 1 91 ? 43.423 -3.585 39.008 1.00 29.00 88 GLU B C 1
ATOM 1806 O O . GLU B 1 91 ? 43.877 -4.345 38.167 1.00 28.41 88 GLU B O 1
ATOM 1812 N N . VAL B 1 92 ? 42.188 -3.083 38.940 1.00 28.96 89 VAL B N 1
ATOM 1813 C CA . VAL B 1 92 ? 41.349 -3.246 37.758 1.00 29.23 89 VAL B CA 1
ATOM 1814 C C . VAL B 1 92 ? 41.776 -2.235 36.698 1.00 29.61 89 VAL B C 1
ATOM 1815 O O . VAL B 1 92 ? 41.889 -1.053 36.975 1.00 30.10 89 VAL B O 1
ATOM 1819 N N . SER B 1 93 ? 42.060 -2.704 35.490 1.00 29.63 90 SER B N 1
ATOM 1820 C CA . SER B 1 93 ? 42.540 -1.806 34.464 1.00 30.60 90 SER B CA 1
ATOM 1821 C C . SER B 1 93 ? 41.453 -0.804 34.234 1.00 30.51 90 SER B C 1
ATOM 1822 O O . SER B 1 93 ? 40.267 -1.155 34.245 1.00 30.00 90 SER B O 1
ATOM 1825 N N . THR B 1 94 ? 41.851 0.444 34.073 1.00 29.39 91 THR B N 1
ATOM 1826 C CA . THR B 1 94 ? 40.919 1.509 33.791 1.00 29.17 91 THR B CA 1
ATOM 1827 C C . THR B 1 94 ? 40.486 1.544 32.298 1.00 28.01 91 THR B C 1
ATOM 1828 O O . THR B 1 94 ? 39.577 2.264 31.948 1.00 27.68 91 THR B O 1
ATOM 1832 N N . GLN B 1 95 ? 41.179 0.785 31.451 1.00 27.25 92 GLN B N 1
ATOM 1833 C CA . GLN B 1 95 ? 40.990 0.820 29.992 1.00 26.78 92 GLN B CA 1
ATOM 1834 C C . GLN B 1 95 ? 39.539 0.683 29.539 1.00 25.70 92 GLN B C 1
ATOM 1835 O O . GLN B 1 95 ? 39.133 1.419 28.710 1.00 24.63 92 GLN B O 1
ATOM 1841 N N . PRO B 1 96 ? 38.754 -0.276 30.103 1.00 27.11 93 PRO B N 1
ATOM 1842 C CA . PRO B 1 96 ? 37.325 -0.411 29.737 1.00 26.04 93 PRO B CA 1
ATOM 1843 C C . PRO B 1 96 ? 36.476 0.797 30.049 1.00 24.73 93 PRO B C 1
ATOM 1844 O O . PRO B 1 96 ? 35.630 1.186 29.257 1.00 24.07 93 PRO B O 1
ATOM 1848 N N . PHE B 1 97 ? 36.714 1.424 31.178 1.00 25.07 94 PHE B N 1
ATOM 1849 C CA . PHE B 1 97 ? 35.930 2.610 31.570 1.00 24.97 94 PHE B CA 1
ATOM 1850 C C . PHE B 1 97 ? 36.202 3.803 30.661 1.00 24.77 94 PHE B C 1
ATOM 1851 O O . PHE B 1 97 ? 35.290 4.508 30.215 1.00 26.44 94 PHE B O 1
ATOM 1859 N N . VAL B 1 98 ? 37.451 4.040 30.367 1.00 25.52 95 VAL B N 1
ATOM 1860 C CA . VAL B 1 98 ? 37.845 5.191 29.544 1.00 26.05 95 VAL B CA 1
ATOM 1861 C C . VAL B 1 98 ? 37.435 4.935 28.127 1.00 25.93 95 VAL B C 1
ATOM 1862 O O . VAL B 1 98 ? 37.009 5.817 27.396 1.00 27.98 95 VAL B O 1
ATOM 1866 N N . GLU B 1 99 ? 37.583 3.705 27.696 1.00 25.80 96 GLU B N 1
ATOM 1867 C CA . GLU B 1 99 ? 37.251 3.430 26.354 1.00 25.34 96 GLU B CA 1
ATOM 1868 C C . GLU B 1 99 ? 35.772 3.583 26.186 1.00 26.08 96 GLU B C 1
ATOM 1869 O O . GLU B 1 99 ? 35.342 4.062 25.154 1.00 26.85 96 GLU B O 1
ATOM 1875 N N . LEU B 1 100 ? 34.968 3.204 27.182 1.00 26.11 97 LEU B N 1
ATOM 1876 C CA . LEU B 1 100 ? 33.486 3.458 27.079 1.00 26.03 97 LEU B CA 1
ATOM 1877 C C . LEU B 1 100 ? 33.037 4.906 27.355 1.00 26.17 97 LEU B C 1
ATOM 1878 O O . LEU B 1 100 ? 31.862 5.233 27.162 1.00 28.04 97 LEU B O 1
ATOM 1883 N N . GLY B 1 101 ? 33.947 5.780 27.757 1.00 25.51 98 GLY B N 1
ATOM 1884 C CA . GLY B 1 101 ? 33.612 7.200 27.955 1.00 25.86 98 GLY B CA 1
ATOM 1885 C C . GLY B 1 101 ? 33.055 7.472 29.347 1.00 26.35 98 GLY B C 1
ATOM 1886 O O . GLY B 1 101 ? 32.321 8.459 29.581 1.00 26.77 98 GLY B O 1
ATOM 1887 N N . PHE B 1 102 ? 33.357 6.584 30.295 1.00 26.30 99 PHE B N 1
ATOM 1888 C CA . PHE B 1 102 ? 32.977 6.836 31.670 1.00 27.12 99 PHE B CA 1
ATOM 1889 C C . PHE B 1 102 ? 33.754 8.080 32.129 1.00 26.94 99 PHE B C 1
ATOM 1890 O O . PHE B 1 102 ? 34.898 8.267 31.693 1.00 27.95 99 PHE B O 1
ATOM 1898 N N . ALA B 1 103 ? 33.148 8.944 32.944 1.00 26.25 100 ALA B N 1
ATOM 1899 C CA . ALA B 1 103 ? 33.910 9.959 33.677 1.00 26.17 100 ALA B CA 1
ATOM 1900 C C . ALA B 1 103 ? 34.675 9.360 34.904 1.00 25.86 100 ALA B C 1
ATOM 1901 O O . ALA B 1 103 ? 34.135 8.510 35.634 1.00 26.64 100 ALA B O 1
ATOM 1903 N N . PHE B 1 104 ? 35.907 9.828 35.117 1.00 25.17 101 PHE B N 1
ATOM 1904 C CA . PHE B 1 104 ? 36.736 9.466 36.256 1.00 25.07 101 PHE B CA 1
ATOM 1905 C C . PHE B 1 104 ? 36.372 10.485 37.366 1.00 24.34 101 PHE B C 1
ATOM 1906 O O . PHE B 1 104 ? 36.866 11.626 37.400 1.00 23.69 101 PHE B O 1
ATOM 1914 N N . GLU B 1 105 ? 35.466 10.062 38.236 1.00 22.88 102 GLU B N 1
ATOM 1915 C CA . GLU B 1 105 ? 34.851 10.965 39.227 1.00 23.12 102 GLU B CA 1
ATOM 1916 C C . GLU B 1 105 ? 35.579 11.077 40.597 1.00 22.49 102 GLU B C 1
ATOM 1917 O O . GLU B 1 105 ? 35.428 12.059 41.274 1.00 21.75 102 GLU B O 1
ATOM 1923 N N . GLY B 1 106 ? 36.389 10.085 40.967 1.00 23.06 103 GLY B N 1
ATOM 1924 C CA . GLY B 1 106 ? 37.167 10.153 42.186 1.00 23.02 103 GLY B CA 1
ATOM 1925 C C . GLY B 1 106 ? 38.051 8.918 42.395 1.00 23.75 103 GLY B C 1
ATOM 1926 O O . GLY B 1 106 ? 37.976 7.947 41.644 1.00 23.90 103 GLY B O 1
ATOM 1927 N N . ILE B 1 107 ? 38.934 9.007 43.397 1.00 24.09 104 ILE B N 1
ATOM 1928 C CA . ILE B 1 107 ? 39.730 7.910 43.894 1.00 23.84 104 ILE B CA 1
ATOM 1929 C C . ILE B 1 107 ? 39.405 7.835 45.386 1.00 23.79 104 ILE B C 1
ATOM 1930 O O . ILE B 1 107 ? 39.565 8.815 46.132 1.00 22.62 104 ILE B O 1
ATOM 1935 N N . ILE B 1 108 ? 38.881 6.685 45.791 1.00 22.93 105 ILE B N 1
ATOM 1936 C CA . ILE B 1 108 ? 38.576 6.406 47.208 1.00 23.53 105 ILE B CA 1
ATOM 1937 C C . ILE B 1 108 ? 39.904 5.862 47.772 1.00 23.37 105 ILE B C 1
ATOM 1938 O O . ILE B 1 108 ? 40.332 4.764 47.451 1.00 22.67 105 ILE B O 1
ATOM 1943 N N . ASN B 1 109 ? 40.591 6.673 48.549 1.00 23.47 106 ASN B N 1
ATOM 1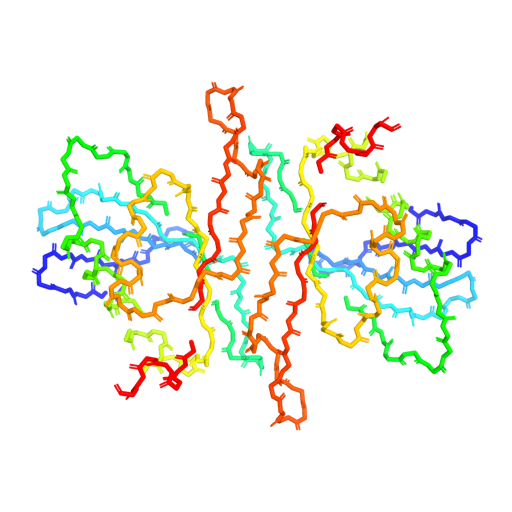944 C CA . ASN B 1 109 ? 41.904 6.279 49.088 1.00 23.72 106 ASN B CA 1
ATOM 1945 C C . ASN B 1 109 ? 41.764 5.188 50.181 1.00 23.97 106 ASN B C 1
ATOM 1946 O O . ASN B 1 109 ? 40.881 5.296 51.065 1.00 23.80 106 ASN B O 1
ATOM 1951 N N . LYS B 1 110 ? 42.595 4.143 50.074 1.00 22.62 107 LYS B N 1
ATOM 1952 C CA . LYS B 1 110 ? 42.769 3.131 51.099 1.00 23.20 107 LYS B CA 1
ATOM 1953 C C . LYS B 1 110 ? 41.469 2.534 51.690 1.00 21.89 107 LYS B C 1
ATOM 1954 O O . LYS B 1 110 ? 41.336 2.268 52.905 1.00 20.28 107 LYS B O 1
ATOM 1960 N N . SER B 1 111 ? 40.552 2.237 50.776 1.00 22.34 108 SER B N 1
ATOM 1961 C CA . SER B 1 111 ? 39.262 1.588 51.120 1.00 22.87 108 SER B CA 1
ATOM 1962 C C . SER B 1 111 ? 39.307 0.040 51.092 1.00 22.78 108 SER B C 1
ATOM 1963 O O . SER B 1 111 ? 38.350 -0.625 51.417 1.00 24.58 108 SER B O 1
ATOM 1966 N N . ILE B 1 112 ? 40.434 -0.536 50.704 1.00 23.98 109 ILE B N 1
ATOM 1967 C CA . ILE B 1 112 ? 40.605 -1.986 50.617 1.00 24.02 109 ILE B CA 1
ATOM 1968 C C . ILE B 1 112 ? 41.820 -2.407 51.429 1.00 25.10 109 ILE B C 1
ATOM 1969 O O . ILE B 1 112 ? 42.883 -1.744 51.354 1.00 26.28 109 ILE B O 1
ATOM 1974 N N . ILE B 1 113 ? 41.676 -3.492 52.151 1.00 25.77 110 ILE B N 1
ATOM 1975 C CA . ILE B 1 113 ? 42.797 -4.129 52.769 1.00 27.35 110 ILE B CA 1
ATOM 1976 C C . ILE B 1 113 ? 42.843 -5.518 52.249 1.00 28.79 110 ILE B C 1
ATOM 1977 O O . ILE B 1 113 ? 41.926 -6.269 52.414 1.00 29.58 110 ILE B O 1
ATOM 1982 N N . GLU B 1 114 ? 43.917 -5.816 51.552 1.00 30.98 111 GLU B N 1
ATOM 1983 C CA . GLU B 1 114 ? 44.099 -7.102 50.939 1.00 32.99 111 GLU B CA 1
ATOM 1984 C C . GLU B 1 114 ? 45.440 -7.613 51.347 1.00 33.58 111 GLU B C 1
ATOM 1985 O O . GLU B 1 114 ? 46.444 -6.973 51.148 1.00 32.32 111 GLU B O 1
ATOM 1991 N N . LYS B 1 115 ? 45.414 -8.784 51.951 1.00 34.24 112 LYS B N 1
ATOM 1992 C CA . LYS B 1 115 ? 46.599 -9.420 52.491 1.00 35.05 112 LYS B CA 1
ATOM 1993 C C . LYS B 1 115 ? 47.422 -8.388 53.193 1.00 35.85 112 LYS B C 1
ATOM 1994 O O . LYS B 1 115 ? 48.613 -8.378 53.101 1.00 37.00 112 LYS B O 1
ATOM 2000 N N . ASN B 1 116 ? 46.737 -7.494 53.870 1.00 37.78 113 ASN B N 1
ATOM 2001 C CA . ASN B 1 116 ? 47.345 -6.583 54.800 1.00 37.16 113 ASN B CA 1
ATOM 2002 C C . ASN B 1 116 ? 48.063 -5.362 54.240 1.00 37.28 113 ASN B C 1
ATOM 2003 O O . ASN B 1 116 ? 48.830 -4.748 54.923 1.00 37.30 113 ASN B O 1
ATOM 2008 N N . VAL B 1 117 ? 47.779 -4.978 53.013 1.00 36.81 114 VAL B N 1
ATOM 2009 C CA . VAL B 1 117 ? 48.237 -3.690 52.521 1.00 36.55 114 VAL B CA 1
ATOM 2010 C C . VAL B 1 117 ? 47.065 -2.944 51.981 1.00 35.63 114 VAL B C 1
ATOM 2011 O O . VAL B 1 117 ? 46.129 -3.529 51.523 1.00 35.94 114 VAL B O 1
ATOM 2015 N N . LEU B 1 118 ? 47.123 -1.638 52.063 1.00 34.92 115 LEU B N 1
ATOM 2016 C CA . LEU B 1 118 ? 46.009 -0.809 51.706 1.00 34.33 115 LEU B CA 1
ATOM 2017 C C . LEU B 1 118 ? 46.003 -0.570 50.204 1.00 33.36 115 LEU B C 1
ATOM 2018 O O . LEU B 1 118 ? 47.036 -0.288 49.608 1.00 34.77 115 LEU B O 1
ATOM 2023 N N . LYS B 1 119 ? 44.845 -0.725 49.581 1.00 32.89 116 LYS B N 1
ATOM 2024 C CA . LYS B 1 119 ? 44.669 -0.374 48.185 1.00 31.91 116 LYS B CA 1
ATOM 2025 C C . LYS B 1 119 ? 43.531 0.673 48.048 1.00 31.15 116 LYS B C 1
ATOM 2026 O O . LYS B 1 119 ? 42.629 0.766 48.900 1.00 29.47 116 LYS B O 1
ATOM 2032 N N . ASP B 1 120 ? 43.586 1.456 46.965 1.00 29.72 117 ASP B N 1
ATOM 2033 C CA . ASP B 1 120 ? 42.578 2.477 46.683 1.00 28.64 117 ASP B CA 1
ATOM 2034 C C . ASP B 1 120 ? 41.523 1.864 45.800 1.00 28.03 117 ASP B C 1
ATOM 2035 O O . ASP B 1 120 ? 41.758 0.787 45.227 1.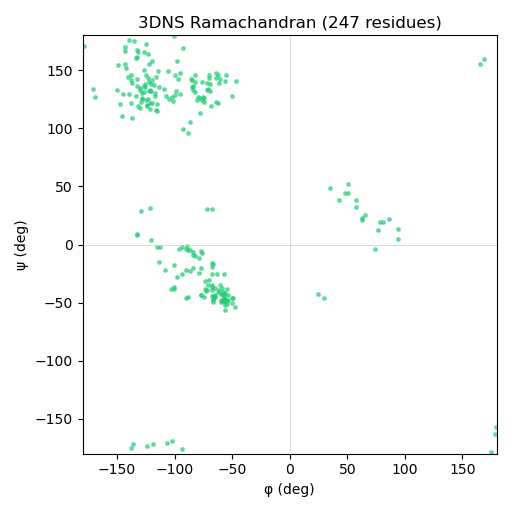00 27.88 117 ASP B O 1
ATOM 2040 N N . GLU B 1 121 ? 40.403 2.566 45.621 1.00 26.41 118 GLU B N 1
ATOM 2041 C CA . GLU B 1 121 ? 39.386 2.173 44.635 1.00 27.20 118 GLU B CA 1
ATOM 2042 C C . GLU B 1 121 ? 39.143 3.353 43.713 1.00 27.54 118 GLU B C 1
ATOM 2043 O O . GLU B 1 121 ? 39.252 4.485 44.147 1.00 27.50 118 GLU B O 1
ATOM 2049 N N . PHE B 1 122 ? 38.862 3.092 42.440 1.00 28.15 119 PHE B N 1
ATOM 2050 C CA . PHE B 1 122 ? 38.495 4.174 41.515 1.00 28.34 119 PHE B CA 1
ATOM 2051 C C . PHE B 1 122 ? 36.999 4.283 41.440 1.00 27.33 119 PHE B C 1
ATOM 2052 O O . PHE B 1 122 ? 36.306 3.254 41.522 1.00 26.75 119 PHE B O 1
ATOM 2060 N N . LEU B 1 123 ? 36.529 5.523 41.236 1.00 26.39 120 LEU B N 1
ATOM 2061 C CA . LEU B 1 123 ? 35.095 5.839 41.143 1.00 26.15 120 LEU B CA 1
ATOM 2062 C C . LEU B 1 123 ? 34.783 6.369 39.729 1.00 25.29 120 LEU B C 1
ATOM 2063 O O . LEU B 1 123 ? 35.284 7.407 39.318 1.00 23.33 120 LEU B O 1
ATOM 2068 N N . PHE B 1 124 ? 33.972 5.631 38.998 1.00 24.53 121 PHE B N 1
ATOM 2069 C CA . PHE B 1 124 ? 33.649 6.021 37.621 1.00 25.79 121 PHE B CA 1
ATOM 2070 C C . PHE B 1 124 ? 32.166 6.358 37.578 1.00 26.54 121 PHE B C 1
ATOM 2071 O O . PHE B 1 124 ? 31.403 5.801 38.354 1.00 28.28 121 PHE B O 1
ATOM 2079 N N . GLY B 1 125 ? 31.761 7.277 36.715 1.00 27.41 122 GLY B N 1
ATOM 2080 C CA . GLY B 1 125 ? 30.352 7.611 36.570 1.00 27.13 122 GLY B CA 1
ATOM 2081 C C . GLY B 1 125 ? 29.914 7.740 35.118 1.00 28.02 122 GLY B C 1
ATOM 2082 O O . GLY B 1 125 ? 30.675 8.150 34.227 1.00 25.94 122 GLY B O 1
ATOM 2091 N N . ASP B 1 127 ? 26.072 9.209 33.415 1.00 30.72 124 ASP B N 1
ATOM 2092 C CA . ASP B 1 127 ? 24.641 9.561 33.378 1.00 31.38 124 ASP B CA 1
ATOM 2093 C C . ASP B 1 127 ? 23.999 9.222 32.009 1.00 31.14 124 ASP B C 1
ATOM 2094 O O . ASP B 1 127 ? 24.686 8.908 31.040 1.00 29.60 124 ASP B O 1
ATOM 2099 N N . TYR B 1 128 ? 22.675 9.308 31.963 1.00 33.07 125 TYR B N 1
ATOM 2100 C CA . TYR B 1 128 ? 21.901 8.864 30.772 1.00 34.50 125 TYR B CA 1
ATOM 2101 C C . TYR B 1 128 ? 22.314 9.617 29.487 1.00 36.15 125 TYR B C 1
ATOM 2102 O O . TYR B 1 128 ? 22.454 9.011 28.400 1.00 36.24 125 TYR B O 1
ATOM 2111 N N . LYS B 1 129 ? 22.504 10.925 29.628 1.00 37.28 126 LYS B N 1
ATOM 2112 C CA . LYS B 1 129 ? 22.910 11.793 28.531 1.00 37.76 126 LYS B CA 1
ATOM 2113 C C . LYS B 1 129 ? 24.219 11.321 27.918 1.00 38.76 126 LYS B C 1
ATOM 2114 O O . LYS B 1 129 ? 24.364 11.319 26.703 1.00 39.61 126 LYS B O 1
ATOM 2120 N N . ASN B 1 130 ? 25.177 10.946 28.758 1.00 39.18 127 ASN B N 1
ATOM 2121 C CA . ASN B 1 130 ? 26.462 10.378 28.303 1.00 39.27 127 ASN B CA 1
ATOM 2122 C C . ASN B 1 130 ? 26.184 9.011 27.649 1.00 39.96 127 ASN B C 1
ATOM 2123 O O . ASN B 1 130 ? 26.667 8.762 26.567 1.00 39.97 127 ASN B O 1
ATOM 2128 N N . TYR B 1 131 ? 25.398 8.145 28.304 1.00 40.79 128 TYR B N 1
ATOM 2129 C CA . TYR B 1 131 ? 25.057 6.819 27.775 1.00 41.45 128 TYR B CA 1
ATOM 2130 C C . TYR B 1 131 ? 24.403 6.864 26.402 1.00 43.12 128 TYR B C 1
ATOM 2131 O O . TYR B 1 131 ? 24.734 6.080 25.524 1.00 42.51 128 TYR B O 1
ATOM 2140 N N . ASN B 1 132 ? 23.504 7.819 26.232 1.00 45.22 129 ASN B N 1
ATOM 2141 C CA . ASN B 1 132 ? 22.635 7.906 25.080 1.00 47.09 129 ASN B CA 1
ATOM 2142 C C . ASN B 1 132 ? 23.279 8.658 23.919 1.00 47.78 129 ASN B C 1
ATOM 2143 O O . ASN B 1 132 ? 22.892 8.448 22.768 1.00 48.00 129 ASN B O 1
ATOM 2148 N N . SER B 1 133 ? 24.265 9.514 24.203 1.00 49.25 130 SER B N 1
ATOM 2149 C CA . SER B 1 133 ? 25.024 10.143 23.141 1.00 49.74 130 SER B CA 1
ATOM 2150 C C . SER B 1 133 ? 25.783 9.044 22.359 1.00 51.71 130 SER B C 1
ATOM 2151 O O . SER B 1 133 ? 25.944 9.114 21.137 1.00 53.77 130 SER B O 1
#

Secondary structure (DSSP, 8-state):
--B-SSEEEEE-TT-TTEEEEEETT--EEEEEE----BTTTTB----BPPPSS--HHHHHHHHHH--HHHHHS--SB--EEEETTS-SHHHHHTT--EEEEEEEEEEETTEEEEEEEE--HHHHH-/-B-SSEEEEEPTTSSSEEEEEETTS-EEEEEE----BTTTTB----BPPPSS--HHHHHHHHHH--HHHHHS--SB--EEEETTS-SHHHHHHT--EEEEEEEEEEETTEEEEEEEE--HHHHH-

Organism: Clostridium acetobutylicum (strain ATCC 824 / DSM 792 / JCM 1419 / IAM 19013 / LMG 5710 / NBRC 13948 / NRRL B-527 / VKM B-1787 / 2291 / W) (NCBI:txid272562)

Nearest PDB structures (foldseek):
  3dns-assembly1_A  TM=1.001E+00  e=4.699E-22  Clostridium acetobutylicum
  2vzy-assembly1_D  TM=7.201E-01  e=3.034E-04  Mycobacterium tuberculosis H37Rv
  4lua-assembly1_A  TM=6.854E-01  e=2.513E-04  Staphylococcus aureus subsp. aureus Mu50
  2vzy-assembly1_C  TM=7.042E-01  e=5.686E-04  Mycobacterium tuberculosis H37Rv
  3lod-assembly1_A  TM=6.077E-01  e=3.099E-03  Klebsiella pneumoniae subsp. pneumoniae MGH 78578

Solvent-accessible surface area: 13894 Å² total

CATH classification: 3.40.630.30

B-factor: mean 29.45, std 8.93, range [14.93, 80.18]

Sequence (251 aa):
ALKGKYTKIEKVNGVEREYLITDKYGITIGRIFIVDLNKDNRFCFRKIYKQGKSINTYIKEILSVFEFLFKSNDINKVNIIVDEEVSTQPFVELGFAFEGIINKSIIEKNVLKDEFLFGDYKNYNSLKGKYTKIEKVNGVEREYLITDKYGITIGRIFIVDLNKDNRFCFRKIYKQGKSINTYIKEILSVFEFLFKSNDINKVNIIVDEEVSTQPFVELGFAFEGIINKSIIEKNVLKDEFLFGDYKNYNS

InterPro domains:
  IPR000182 GNAT domain [PF13302] (143-285)
  IPR000182 GNAT domain [PS51186] (143-311)
  IPR016181 Acyl-CoA N-acyltransferase [SSF55729] (137-309)
  IPR051531 N-acetyltransferase [PTHR43792] (136-311)

Foldseek 3Di:
DFDDPFKDWADDVPDDQKIFIATPVRHTQWMWGKDDQDVVQLETTEEGPDDPDDPLVVVLRVVLRVCCSLVVNSRFKYKYKYFPSPDCVSVVVQPWDFPDKAFQPDADVHDGGIITITMGNVRNVD/DDDDFWDWADDPPDPQKIFIATPVGHTQDMWGKDDQDVVQLETTEDGDQDPDDPLVVVLRVVLVVCCSVVPVVRFKYKYKAWPSPDCNSCVVLPWAFDDKAFQPDADPHDGTIITMTMGDVSVVD